Protein AF-A0A9P8N1C0-F1 (afdb_monomer_lite)

Structure (mmCIF, N/CA/C/O backbone):
data_AF-A0A9P8N1C0-F1
#
_entry.id   AF-A0A9P8N1C0-F1
#
loop_
_atom_site.group_PDB
_atom_site.id
_atom_site.type_symbol
_atom_site.label_atom_id
_atom_site.label_alt_id
_atom_site.label_comp_id
_atom_site.label_asym_id
_atom_site.label_entity_id
_atom_site.label_seq_id
_atom_site.pdbx_PDB_ins_code
_atom_site.Cartn_x
_atom_site.Cartn_y
_atom_site.Cartn_z
_atom_site.occupancy
_atom_site.B_iso_or_equiv
_atom_site.auth_seq_id
_atom_site.auth_comp_id
_atom_site.auth_asym_id
_atom_site.auth_atom_id
_atom_site.pdbx_PDB_model_num
ATOM 1 N N . MET A 1 1 ? -13.510 20.049 25.379 1.00 53.81 1 MET A N 1
ATOM 2 C CA . MET A 1 1 ? -13.545 18.908 24.440 1.00 53.81 1 MET A CA 1
ATOM 3 C C . MET A 1 1 ? -12.943 17.726 25.174 1.00 53.81 1 MET A C 1
ATOM 5 O O . MET A 1 1 ? -11.885 17.911 25.754 1.00 53.81 1 MET A O 1
ATOM 9 N N . SER A 1 2 ? -13.632 16.588 25.262 1.00 62.06 2 SER A N 1
ATOM 10 C CA . SER A 1 2 ? -13.065 15.374 25.871 1.00 62.06 2 SER A CA 1
ATOM 11 C C . SER A 1 2 ? -11.957 14.809 24.976 1.00 62.06 2 SER A C 1
ATOM 13 O O . SER A 1 2 ? -12.118 14.855 23.756 1.00 62.06 2 SER A O 1
ATOM 15 N N . ASP A 1 3 ? -10.890 14.243 25.548 1.00 68.69 3 ASP A N 1
ATOM 16 C CA . ASP A 1 3 ? -9.732 13.688 24.812 1.00 68.69 3 ASP A CA 1
ATOM 17 C C . ASP A 1 3 ? -10.141 12.745 23.666 1.00 68.69 3 ASP A C 1
ATOM 19 O O . ASP A 1 3 ? -9.639 12.831 22.548 1.00 68.69 3 ASP A O 1
ATOM 23 N N . ASN A 1 4 ? -11.198 11.968 23.881 1.00 74.62 4 ASN A N 1
ATOM 24 C CA . ASN A 1 4 ? -11.782 11.065 22.894 1.00 74.62 4 ASN A CA 1
ATOM 25 C C . ASN A 1 4 ? -12.293 11.751 21.605 1.00 74.62 4 ASN A C 1
ATOM 27 O O . ASN A 1 4 ? -12.172 11.223 20.501 1.00 74.62 4 ASN A O 1
ATOM 31 N N . SER A 1 5 ? -12.818 12.977 21.719 1.00 82.56 5 SER A N 1
ATOM 32 C CA . SER A 1 5 ? -13.264 13.755 20.554 1.00 82.56 5 SER A CA 1
ATOM 33 C C . SER A 1 5 ? -12.086 14.165 19.669 1.00 82.56 5 SER A C 1
ATOM 35 O O . SER A 1 5 ? -12.252 14.273 18.456 1.00 82.56 5 SER A O 1
ATOM 37 N N . MET A 1 6 ? -10.911 14.390 20.263 1.00 89.19 6 MET A N 1
ATOM 38 C CA . MET A 1 6 ? -9.689 14.704 19.524 1.00 89.19 6 MET A CA 1
ATOM 39 C C . MET A 1 6 ? -9.106 13.450 18.877 1.00 89.19 6 MET A C 1
ATOM 41 O O . MET A 1 6 ? -8.743 13.491 17.704 1.00 89.19 6 MET A O 1
ATOM 45 N N . THR A 1 7 ? -9.071 12.323 19.595 1.00 91.38 7 THR A N 1
ATOM 46 C CA . THR A 1 7 ? -8.598 11.037 19.056 1.00 91.38 7 THR A CA 1
ATOM 47 C C . THR A 1 7 ? -9.398 10.619 17.823 1.00 91.38 7 THR A C 1
ATOM 49 O O . THR A 1 7 ? -8.815 10.260 16.796 1.00 91.38 7 THR A O 1
ATOM 52 N N . LYS A 1 8 ? -10.731 10.733 17.878 1.00 92.00 8 LYS A N 1
ATOM 53 C CA . LYS A 1 8 ? -11.609 10.463 16.734 1.00 92.00 8 LYS A CA 1
ATOM 54 C C . LYS A 1 8 ? -11.298 11.367 15.538 1.00 92.00 8 LYS A C 1
ATOM 56 O O . LYS A 1 8 ? -11.032 10.853 14.455 1.00 92.00 8 LYS A O 1
ATOM 61 N N . LEU A 1 9 ? -11.216 12.682 15.757 1.00 92.44 9 LEU A N 1
ATOM 62 C CA . LEU A 1 9 ? -10.878 13.652 14.710 1.00 92.44 9 LEU A CA 1
ATOM 63 C C . LEU A 1 9 ? -9.524 13.341 14.049 1.00 92.44 9 LEU A C 1
ATOM 65 O O . LEU A 1 9 ? -9.413 13.323 12.824 1.00 92.44 9 LEU A O 1
ATOM 69 N N . TYR A 1 10 ? -8.486 13.054 14.839 1.00 94.25 10 TYR A N 1
ATOM 70 C CA . TYR A 1 10 ? -7.174 12.701 14.295 1.00 94.25 10 TYR A CA 1
ATOM 71 C C . TYR A 1 10 ? -7.189 11.380 13.523 1.00 94.25 10 TYR A C 1
ATOM 73 O O . TYR A 1 10 ? -6.472 11.244 12.530 1.00 94.25 10 TYR A O 1
ATOM 81 N N . THR A 1 11 ? -8.005 10.420 13.954 1.00 95.38 11 THR A N 1
ATOM 82 C CA . THR A 1 11 ? -8.185 9.145 13.252 1.00 95.38 11 THR A CA 1
ATOM 83 C C . THR A 1 11 ? -8.834 9.368 11.888 1.00 95.38 11 THR A C 1
ATOM 85 O O . THR A 1 11 ? -8.296 8.907 10.882 1.00 95.38 11 THR A O 1
ATOM 88 N N . GLU A 1 12 ? -9.920 10.143 11.826 1.00 95.06 12 GLU A N 1
ATOM 89 C CA . GLU A 1 12 ? -10.599 10.517 10.575 1.00 95.06 12 GLU A CA 1
ATOM 90 C C . GLU A 1 12 ? -9.658 11.270 9.622 1.00 95.06 12 GLU A C 1
ATOM 92 O O . GLU A 1 12 ? -9.570 10.943 8.437 1.00 95.06 12 GLU A O 1
ATOM 97 N N . MET A 1 13 ? -8.879 12.230 10.135 1.00 95.88 13 MET A N 1
ATOM 98 C CA . MET A 1 13 ? -7.864 12.933 9.342 1.00 95.88 13 MET A CA 1
ATOM 99 C C . MET A 1 13 ? -6.812 11.972 8.771 1.00 95.88 13 MET A C 1
ATOM 101 O O . MET A 1 13 ? -6.474 12.054 7.587 1.00 95.88 13 MET A O 1
ATOM 105 N N . SER A 1 14 ? -6.290 11.049 9.585 1.00 97.62 14 SER A N 1
ATOM 106 C CA . SER A 1 14 ? -5.319 10.046 9.138 1.00 97.62 14 SER A CA 1
ATOM 107 C C . SER A 1 14 ? -5.902 9.114 8.071 1.00 97.62 14 SER A C 1
ATOM 109 O O . SER A 1 14 ? -5.224 8.843 7.076 1.00 97.62 14 SER A O 1
ATOM 111 N N . LEU A 1 15 ? -7.149 8.662 8.226 1.00 97.31 15 LEU A N 1
ATOM 112 C CA . LEU A 1 15 ? -7.847 7.831 7.240 1.00 97.31 15 LEU A CA 1
ATOM 113 C C . LEU A 1 15 ? -8.042 8.573 5.913 1.00 97.31 15 LEU A C 1
ATOM 115 O O . LEU A 1 15 ? -7.646 8.059 4.867 1.00 97.31 15 LEU A O 1
ATOM 119 N N . ASN A 1 16 ? -8.544 9.809 5.955 1.00 96.62 16 ASN A N 1
ATOM 120 C CA . ASN A 1 16 ? -8.764 10.631 4.763 1.00 96.62 16 ASN A CA 1
ATOM 121 C C . ASN A 1 16 ? -7.463 10.929 4.007 1.00 96.62 16 ASN A C 1
ATOM 123 O O . ASN A 1 16 ? -7.403 10.774 2.786 1.00 96.62 16 ASN A O 1
ATOM 127 N N . ASN A 1 17 ? -6.392 11.286 4.719 1.00 97.00 17 ASN A N 1
ATOM 128 C CA . ASN A 1 17 ? -5.081 11.506 4.104 1.00 97.00 17 ASN A CA 1
ATOM 129 C C . ASN A 1 17 ? -4.547 10.235 3.430 1.00 97.00 17 ASN A C 1
ATOM 131 O O . ASN A 1 17 ? -4.005 10.291 2.327 1.00 97.00 17 ASN A O 1
ATOM 135 N N . THR A 1 18 ? -4.725 9.083 4.077 1.00 97.69 18 THR A N 1
ATOM 136 C CA . THR A 1 18 ? -4.291 7.787 3.539 1.00 97.69 18 THR A CA 1
ATOM 137 C C . THR A 1 18 ? -5.089 7.405 2.298 1.00 97.69 18 THR A C 1
ATOM 139 O O . THR A 1 18 ? -4.508 7.046 1.274 1.00 97.69 18 THR A O 1
ATOM 142 N N . ARG A 1 19 ? -6.416 7.547 2.351 1.00 97.19 19 ARG A N 1
ATOM 143 C CA . ARG A 1 19 ? -7.315 7.327 1.215 1.00 97.19 19 ARG A CA 1
ATOM 144 C C . ARG A 1 19 ? -6.924 8.193 0.019 1.00 97.19 19 ARG A C 1
ATOM 146 O O . ARG A 1 19 ? -6.798 7.683 -1.091 1.00 97.19 19 ARG A O 1
ATOM 153 N N . ASN A 1 20 ? -6.677 9.483 0.242 1.00 97.00 20 ASN A N 1
ATOM 154 C CA . ASN A 1 20 ? -6.261 10.401 -0.817 1.00 97.00 20 ASN A CA 1
ATOM 155 C C . ASN A 1 20 ? -4.945 9.961 -1.472 1.00 97.00 20 ASN A C 1
ATOM 157 O O . ASN A 1 20 ? -4.857 9.962 -2.698 1.00 97.00 20 ASN A O 1
ATOM 161 N N . ALA A 1 21 ? -3.965 9.498 -0.689 1.00 97.56 21 ALA A N 1
ATOM 162 C CA . ALA A 1 21 ? -2.720 8.952 -1.231 1.00 97.56 21 ALA A CA 1
ATOM 163 C C . ALA A 1 21 ? -2.961 7.701 -2.103 1.00 97.56 21 ALA A C 1
ATOM 165 O O . ALA A 1 21 ? -2.383 7.563 -3.182 1.00 97.56 21 ALA A O 1
ATOM 166 N N . PHE A 1 22 ? -3.867 6.800 -1.707 1.00 97.75 22 PHE A N 1
ATOM 167 C CA . PHE A 1 22 ? -4.247 5.667 -2.562 1.00 97.75 22 PHE A CA 1
ATOM 168 C C . PHE A 1 22 ? -5.049 6.084 -3.801 1.00 97.75 22 PHE A C 1
ATOM 170 O O . PHE A 1 22 ? -4.902 5.452 -4.844 1.00 97.75 22 PHE A O 1
ATOM 177 N N . ASN A 1 23 ? -5.835 7.159 -3.743 1.00 97.19 23 ASN A N 1
ATOM 178 C CA . ASN A 1 23 ? -6.524 7.700 -4.919 1.00 97.19 23 ASN A CA 1
ATOM 179 C C . ASN A 1 23 ? -5.542 8.294 -5.941 1.00 97.19 23 ASN A C 1
ATOM 181 O O . ASN A 1 23 ? -5.714 8.080 -7.141 1.00 97.19 23 ASN A O 1
ATOM 185 N N . VAL A 1 24 ? -4.480 8.969 -5.485 1.00 97.00 24 VAL A N 1
ATOM 186 C CA . VAL A 1 24 ? -3.373 9.402 -6.361 1.00 97.00 24 VAL A CA 1
ATOM 187 C C . VAL A 1 24 ? -2.739 8.188 -7.040 1.00 97.00 24 VAL A C 1
ATOM 189 O O . VAL A 1 24 ? -2.637 8.145 -8.268 1.00 97.00 24 VAL A O 1
ATOM 192 N N . ASN A 1 25 ? -2.408 7.156 -6.261 1.00 97.06 25 ASN A N 1
ATOM 193 C CA . ASN A 1 25 ? -1.873 5.907 -6.797 1.00 97.06 25 ASN A CA 1
ATOM 194 C C . ASN A 1 25 ? -2.828 5.223 -7.781 1.00 97.06 25 ASN A C 1
ATOM 196 O O . ASN A 1 25 ? -2.362 4.684 -8.777 1.00 97.06 25 ASN A O 1
ATOM 200 N N . ALA A 1 26 ? -4.145 5.268 -7.560 1.00 96.25 26 ALA A N 1
ATOM 201 C CA . ALA A 1 26 ? -5.130 4.723 -8.495 1.00 96.25 26 ALA A CA 1
ATOM 202 C C . ALA A 1 26 ? -5.077 5.449 -9.849 1.00 96.25 26 ALA A C 1
ATOM 204 O O . ALA A 1 26 ? -5.115 4.808 -10.898 1.00 96.25 26 ALA A O 1
ATOM 205 N N . GLY A 1 27 ? -4.932 6.779 -9.830 1.00 95.38 27 GLY A N 1
ATOM 206 C CA . GLY A 1 27 ? -4.779 7.594 -11.037 1.00 95.38 27 GLY A CA 1
ATOM 207 C C . GLY A 1 27 ? -3.456 7.372 -11.778 1.00 95.38 27 GLY A C 1
ATOM 208 O O . GLY A 1 27 ? -3.392 7.562 -12.991 1.00 95.38 27 GLY A O 1
ATOM 209 N N . LEU A 1 28 ? -2.393 6.964 -11.081 1.00 94.44 28 LEU A N 1
ATOM 210 C CA . LEU A 1 28 ? -1.147 6.525 -11.716 1.00 94.44 28 LEU A CA 1
ATOM 211 C C . LEU A 1 28 ? -1.268 5.094 -12.248 1.00 94.44 28 LEU A C 1
ATOM 213 O O . LEU A 1 28 ? -0.860 4.815 -13.370 1.00 94.44 28 LEU A O 1
ATOM 217 N N . ALA A 1 29 ? -1.868 4.201 -11.466 1.00 94.31 29 ALA A N 1
ATOM 218 C CA . ALA A 1 29 ? -2.070 2.800 -11.798 1.00 94.31 29 ALA A CA 1
ATOM 219 C C . ALA A 1 29 ? -2.944 2.607 -13.045 1.00 94.31 29 ALA A C 1
ATOM 221 O O . ALA A 1 29 ? -2.659 1.724 -13.848 1.00 94.31 29 ALA A O 1
ATOM 222 N N . SER A 1 30 ? -3.956 3.452 -13.261 1.00 93.50 30 SER A N 1
ATOM 223 C CA . SER A 1 30 ? -4.786 3.399 -14.474 1.00 93.50 30 SER A CA 1
ATOM 224 C C . SER A 1 30 ? -3.993 3.686 -15.752 1.00 93.50 30 SER A C 1
ATOM 226 O O . SER A 1 30 ? -4.300 3.143 -16.807 1.00 93.50 30 SER A O 1
ATOM 228 N N . LYS A 1 31 ? -2.904 4.461 -15.666 1.00 91.94 31 LYS A N 1
ATOM 229 C CA . LYS A 1 31 ? -2.004 4.723 -16.803 1.00 91.94 31 LYS A CA 1
ATOM 230 C C . LYS A 1 31 ? -1.156 3.509 -17.183 1.00 91.94 31 LYS A C 1
ATOM 232 O O . LYS A 1 31 ? -0.449 3.561 -18.186 1.00 91.94 31 LYS A O 1
ATOM 237 N N . LEU A 1 32 ? -1.193 2.436 -16.390 1.00 90.19 32 LEU A N 1
ATOM 238 C CA . LEU A 1 32 ? -0.538 1.176 -16.727 1.00 90.19 32 LEU A CA 1
ATOM 239 C C . LEU A 1 32 ? -1.348 0.360 -17.739 1.00 90.19 32 LEU A C 1
ATOM 241 O O . LEU A 1 32 ? -0.784 -0.540 -18.365 1.00 90.19 32 LEU A O 1
ATOM 245 N N . GLU A 1 33 ? -2.635 0.663 -17.932 1.00 81.56 33 GLU A N 1
ATOM 246 C CA . GLU A 1 33 ? -3.455 0.022 -18.960 1.00 81.56 33 GLU A CA 1
ATOM 247 C C . GLU A 1 33 ? -2.853 0.285 -20.349 1.00 81.56 33 GLU A C 1
ATOM 249 O O . GLU A 1 33 ? -2.655 1.423 -20.765 1.00 81.56 33 GLU A O 1
ATOM 254 N N . GLY A 1 34 ? -2.486 -0.786 -21.058 1.00 74.38 34 GLY A N 1
ATOM 255 C CA . GLY A 1 34 ? -1.813 -0.696 -22.360 1.00 74.38 34 GLY A CA 1
ATOM 256 C C . GLY A 1 34 ? -0.291 -0.521 -22.295 1.00 74.38 34 GLY A C 1
ATOM 257 O O . GLY A 1 34 ? 0.367 -0.545 -23.335 1.00 74.38 34 GLY A O 1
ATOM 258 N N . THR A 1 35 ? 0.304 -0.412 -21.103 1.00 82.56 35 THR A N 1
ATOM 259 C CA . THR A 1 35 ? 1.764 -0.501 -20.965 1.00 82.56 35 THR A CA 1
ATOM 260 C C . THR A 1 35 ? 2.209 -1.959 -21.036 1.00 82.56 35 THR A C 1
ATOM 262 O O . THR A 1 35 ? 1.653 -2.824 -20.361 1.00 82.56 35 THR A O 1
ATOM 265 N N . SER A 1 36 ? 3.221 -2.249 -21.852 1.00 82.81 36 SER A N 1
ATOM 266 C CA . SER A 1 36 ? 3.859 -3.565 -21.954 1.00 82.81 36 SER A CA 1
ATOM 267 C C . SER A 1 36 ? 5.265 -3.549 -21.350 1.00 82.81 36 SER A C 1
ATOM 269 O O . SER A 1 36 ? 5.915 -2.503 -21.286 1.00 82.81 36 SER A O 1
ATOM 271 N N . GLY A 1 37 ? 5.753 -4.727 -20.953 1.00 83.69 37 GLY A N 1
ATOM 272 C CA . GLY A 1 37 ? 7.129 -4.918 -20.477 1.00 83.69 37 GLY A CA 1
ATOM 273 C C . GLY A 1 37 ? 7.355 -4.619 -18.992 1.00 83.69 37 GLY A C 1
ATOM 274 O O . GLY A 1 37 ? 8.504 -4.581 -18.561 1.00 83.69 37 GLY A O 1
ATOM 275 N N . LEU A 1 38 ? 6.292 -4.423 -18.206 1.00 89.75 38 LEU A N 1
ATOM 276 C CA . LEU A 1 38 ? 6.401 -4.275 -16.755 1.00 89.75 38 LEU A CA 1
ATOM 277 C C . LEU A 1 38 ? 6.305 -5.631 -16.040 1.00 89.75 38 LEU A C 1
ATOM 279 O O . LEU A 1 38 ? 5.635 -6.546 -16.530 1.00 89.75 38 LEU A O 1
ATOM 283 N N . PRO A 1 39 ? 6.932 -5.773 -14.858 1.00 92.38 39 PRO A N 1
ATOM 284 C CA . PRO A 1 39 ? 6.742 -6.946 -14.017 1.00 92.38 39 PRO A CA 1
ATOM 285 C C . PRO A 1 39 ? 5.256 -7.189 -13.684 1.00 92.38 39 PRO A C 1
ATOM 287 O O . PRO A 1 39 ? 4.543 -6.226 -13.387 1.00 92.38 39 PRO A O 1
ATOM 290 N N . PRO A 1 40 ? 4.788 -8.455 -13.631 1.00 92.69 40 PRO A N 1
ATOM 291 C CA . PRO A 1 40 ? 3.389 -8.796 -13.339 1.00 92.69 40 PRO A CA 1
ATOM 292 C C . PRO A 1 40 ? 2.824 -8.148 -12.068 1.00 92.69 40 PRO A C 1
ATOM 294 O O . PRO A 1 40 ? 1.634 -7.836 -12.000 1.00 92.69 40 PRO A O 1
ATOM 297 N N . ALA A 1 41 ? 3.686 -7.911 -11.076 1.00 95.19 41 ALA A N 1
ATOM 298 C CA . ALA A 1 41 ? 3.325 -7.267 -9.822 1.00 95.19 41 ALA A CA 1
ATOM 299 C C . ALA A 1 41 ? 2.663 -5.894 -10.015 1.00 95.19 41 ALA A C 1
ATOM 301 O O . ALA A 1 41 ? 1.708 -5.596 -9.305 1.00 95.19 41 ALA A O 1
ATOM 302 N N . PHE A 1 42 ? 3.103 -5.089 -10.990 1.00 95.25 42 PHE A N 1
ATOM 303 C CA . PHE A 1 42 ? 2.519 -3.767 -11.240 1.00 95.25 42 PHE A CA 1
ATOM 304 C C . PHE A 1 42 ? 1.039 -3.855 -11.601 1.00 95.25 42 PHE A C 1
ATOM 306 O O . PHE A 1 42 ? 0.236 -3.118 -11.041 1.00 95.25 42 PHE A O 1
ATOM 313 N N . TYR A 1 43 ? 0.659 -4.786 -12.475 1.00 94.69 43 TYR A N 1
ATOM 314 C CA . TYR A 1 43 ? -0.731 -4.936 -12.913 1.00 94.69 43 TYR A CA 1
ATOM 315 C C . TYR A 1 43 ? -1.636 -5.475 -11.800 1.00 94.69 43 TYR A C 1
ATOM 317 O O . TYR A 1 43 ? -2.772 -5.028 -11.645 1.00 94.69 43 TYR A O 1
ATOM 325 N N . VAL A 1 44 ? -1.134 -6.416 -10.994 1.00 95.50 44 VAL A N 1
ATOM 326 C CA . VAL A 1 44 ? -1.899 -6.947 -9.857 1.00 95.50 44 VAL A CA 1
ATOM 327 C C . VAL A 1 44 ? -2.089 -5.871 -8.793 1.00 95.50 44 VAL A C 1
ATOM 329 O O . VAL A 1 44 ? -3.210 -5.649 -8.341 1.00 95.50 44 VAL A O 1
ATOM 332 N N . VAL A 1 45 ? -1.028 -5.142 -8.446 1.00 95.88 45 VAL A N 1
ATOM 333 C CA . VAL A 1 45 ? -1.100 -4.031 -7.490 1.00 95.88 45 VAL A CA 1
ATOM 334 C C . VAL A 1 45 ? -2.017 -2.923 -8.004 1.00 95.88 45 VAL A C 1
ATOM 336 O O . VAL A 1 45 ? -2.870 -2.460 -7.250 1.00 95.88 45 VAL A O 1
ATOM 339 N N . ALA A 1 46 ? -1.930 -2.566 -9.287 1.00 95.38 46 ALA A N 1
ATOM 340 C CA . ALA A 1 46 ? -2.795 -1.573 -9.921 1.00 95.38 46 ALA A CA 1
ATOM 341 C C . ALA A 1 46 ? -4.285 -1.880 -9.737 1.00 95.38 46 ALA A C 1
ATOM 343 O O . ALA A 1 46 ? -5.056 -0.997 -9.366 1.00 95.38 46 ALA A O 1
ATOM 344 N N . ARG A 1 47 ? -4.682 -3.147 -9.914 1.00 95.31 47 ARG A N 1
ATOM 345 C CA . ARG A 1 47 ? -6.066 -3.594 -9.700 1.00 95.31 47 ARG A CA 1
ATOM 346 C C . ARG A 1 47 ? -6.508 -3.482 -8.239 1.00 95.31 47 ARG A C 1
ATOM 348 O O . ARG A 1 47 ? -7.677 -3.211 -7.983 1.00 95.31 47 ARG A O 1
ATOM 355 N N . ARG A 1 48 ? -5.598 -3.683 -7.280 1.00 96.06 48 ARG A N 1
ATOM 356 C CA . ARG A 1 48 ? -5.925 -3.683 -5.842 1.00 96.06 48 ARG A CA 1
ATOM 357 C C . ARG A 1 48 ? -5.888 -2.306 -5.188 1.00 96.06 48 ARG A C 1
ATOM 359 O O . ARG A 1 48 ? -6.573 -2.111 -4.189 1.00 96.06 48 ARG A O 1
ATOM 366 N N . VAL A 1 49 ? -5.164 -1.336 -5.743 1.00 96.50 49 VAL A N 1
ATOM 367 C CA . VAL A 1 49 ? -5.091 0.031 -5.192 1.00 96.50 49 VAL A CA 1
ATOM 368 C C . VAL A 1 49 ? -6.479 0.672 -4.982 1.00 96.50 49 VAL A C 1
ATOM 370 O O . VAL A 1 49 ? -6.742 1.138 -3.870 1.00 96.50 49 VAL A O 1
ATOM 373 N N . PRO A 1 50 ? -7.411 0.650 -5.959 1.00 95.88 50 PRO A N 1
ATOM 374 C CA . PRO A 1 50 ? -8.762 1.171 -5.744 1.00 95.88 50 PRO A CA 1
ATOM 375 C C . PRO A 1 50 ? -9.535 0.416 -4.658 1.00 95.88 50 PRO A C 1
ATOM 377 O O . PRO A 1 50 ? -10.331 1.009 -3.934 1.00 95.88 50 PRO A O 1
ATOM 380 N N . GLU A 1 51 ? -9.314 -0.893 -4.525 1.00 95.62 51 GLU A N 1
ATOM 381 C CA . GLU A 1 51 ? -9.973 -1.705 -3.500 1.00 95.62 51 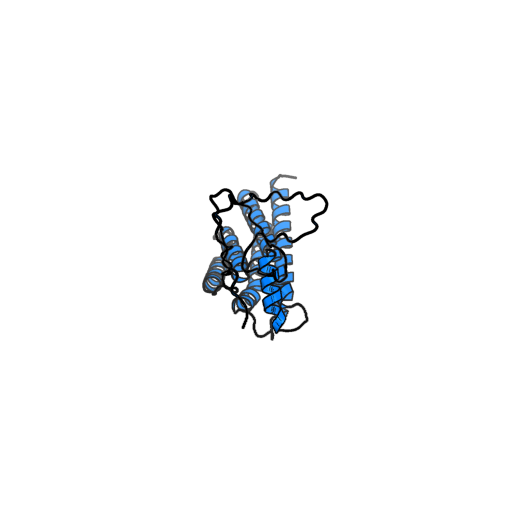GLU A CA 1
ATOM 382 C C . GLU A 1 51 ? -9.478 -1.360 -2.096 1.00 95.62 51 GLU A C 1
ATOM 384 O O . GLU A 1 51 ? -10.292 -1.246 -1.184 1.00 95.62 51 GLU A O 1
ATOM 389 N N . VAL A 1 52 ? -8.175 -1.123 -1.935 1.00 96.56 52 VAL A N 1
ATOM 390 C CA . VAL A 1 52 ? -7.587 -0.640 -0.680 1.00 96.56 52 VAL A CA 1
ATOM 391 C C . VAL A 1 52 ? -8.152 0.728 -0.300 1.00 96.56 52 VAL A C 1
ATOM 393 O O . VAL A 1 52 ? -8.520 0.923 0.855 1.00 96.56 52 VAL A O 1
ATOM 396 N N . SER A 1 53 ? -8.301 1.651 -1.257 1.00 95.25 53 SER A N 1
ATOM 397 C CA . SER A 1 53 ? -8.935 2.956 -1.001 1.00 95.25 53 SER A CA 1
ATOM 398 C C . SER A 1 53 ? -10.354 2.803 -0.430 1.00 95.25 53 SER A C 1
ATOM 400 O O . SER A 1 53 ? -10.692 3.429 0.574 1.00 95.25 53 SER A O 1
ATOM 402 N N . ARG A 1 54 ? -11.154 1.873 -0.974 1.00 94.19 54 ARG A N 1
ATOM 403 C CA . ARG A 1 54 ? -12.503 1.565 -0.457 1.00 94.19 54 ARG A CA 1
ATOM 404 C C . ARG A 1 54 ? -12.499 0.948 0.945 1.00 94.19 54 ARG A C 1
ATOM 406 O O . ARG A 1 54 ? -13.457 1.123 1.688 1.00 94.19 54 ARG A O 1
ATOM 413 N N . LEU A 1 55 ? -11.448 0.223 1.330 1.00 95.00 55 LEU A N 1
ATOM 414 C CA . LEU A 1 55 ? -11.328 -0.279 2.703 1.00 95.00 55 LEU A CA 1
ATOM 415 C C . LEU A 1 55 ? -11.125 0.860 3.708 1.00 95.00 55 LEU A C 1
ATOM 417 O O . LEU A 1 55 ? -11.645 0.784 4.819 1.00 95.00 55 LEU A O 1
ATOM 421 N N . PHE A 1 56 ? -10.415 1.922 3.317 1.00 95.44 56 PHE A N 1
ATOM 422 C CA . PHE A 1 56 ? -10.303 3.124 4.141 1.00 95.44 56 PHE A CA 1
ATOM 423 C C . PHE A 1 56 ? -11.635 3.872 4.253 1.00 95.44 56 PHE A C 1
ATOM 425 O O . PHE A 1 56 ? -11.932 4.354 5.339 1.00 95.44 56 PHE A O 1
ATOM 432 N N . ASP A 1 57 ? -12.466 3.884 3.204 1.00 93.12 57 ASP A N 1
ATOM 433 C CA . ASP A 1 57 ? -13.843 4.403 3.292 1.00 93.12 57 ASP A CA 1
ATOM 434 C C . ASP A 1 57 ? -14.664 3.648 4.338 1.00 93.12 57 ASP A C 1
ATOM 436 O O . ASP A 1 57 ? -15.264 4.257 5.222 1.00 93.12 57 ASP A O 1
ATOM 440 N N . CYS A 1 58 ? -14.596 2.315 4.314 1.00 92.00 58 CYS A N 1
ATOM 441 C CA . CYS A 1 58 ? -15.268 1.491 5.314 1.00 92.00 58 CYS A CA 1
ATOM 442 C C . CYS A 1 58 ? -14.775 1.795 6.740 1.00 92.00 58 CYS A C 1
ATOM 444 O O . CYS A 1 58 ? -15.575 1.876 7.669 1.00 92.00 58 CYS A O 1
ATOM 446 N N . LEU A 1 59 ? -13.466 1.987 6.936 1.00 93.75 59 LEU A N 1
ATOM 447 C CA . LEU A 1 59 ? -12.924 2.358 8.246 1.00 93.75 59 LEU A CA 1
ATOM 448 C C . LEU A 1 59 ? -13.395 3.747 8.694 1.00 93.75 59 LEU A C 1
ATOM 450 O O . LEU A 1 59 ? -13.704 3.906 9.872 1.00 93.75 59 LEU A O 1
ATOM 454 N N . THR A 1 60 ? -13.494 4.720 7.785 1.00 93.50 60 THR A N 1
ATOM 455 C CA . THR A 1 60 ? -14.009 6.063 8.095 1.00 93.50 60 THR A CA 1
ATOM 456 C C . THR A 1 60 ? -15.450 5.994 8.592 1.00 93.50 60 THR A C 1
ATOM 458 O O . THR A 1 60 ? -15.725 6.468 9.690 1.00 93.50 60 THR A O 1
ATOM 461 N N . GLU A 1 61 ? -16.338 5.295 7.879 1.00 91.56 61 GLU A N 1
ATOM 462 C CA . GLU A 1 61 ? -17.741 5.110 8.291 1.00 91.56 61 GLU A CA 1
ATOM 463 C C . GLU A 1 61 ? -17.858 4.452 9.681 1.00 91.56 61 GLU A C 1
ATOM 465 O O . GLU A 1 61 ? -18.730 4.784 10.494 1.00 91.56 61 GLU A O 1
ATOM 470 N N . ARG A 1 62 ? -16.952 3.511 9.984 1.00 90.69 62 ARG A N 1
ATOM 471 C CA . ARG A 1 62 ? -16.911 2.830 11.285 1.00 90.69 62 ARG A CA 1
ATOM 472 C C . ARG A 1 62 ? -16.3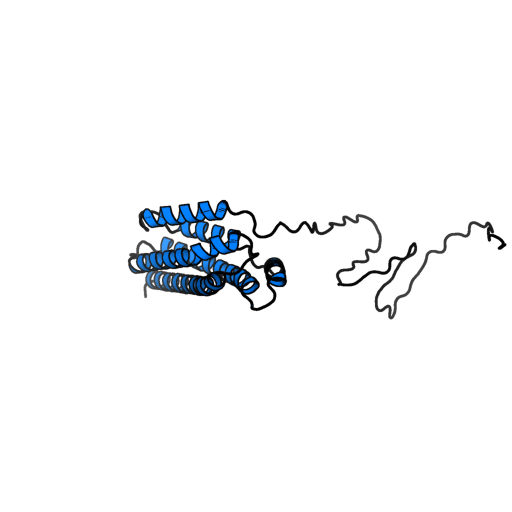93 3.719 12.402 1.00 90.69 62 ARG A C 1
ATOM 474 O O . ARG A 1 62 ? -16.921 3.634 13.505 1.00 90.69 62 ARG A O 1
ATOM 481 N N . VAL A 1 63 ? -15.404 4.566 12.132 1.00 91.12 63 VAL A N 1
ATOM 482 C CA . VAL A 1 63 ? -14.908 5.557 13.096 1.00 91.12 63 VAL A CA 1
ATOM 483 C C . VAL A 1 63 ? -15.974 6.617 13.374 1.00 91.12 63 VAL A C 1
ATOM 485 O O . VAL A 1 63 ? -16.226 6.931 14.538 1.00 91.12 63 VAL A O 1
ATOM 488 N N . GLU A 1 64 ? -16.673 7.100 12.347 1.00 88.69 64 GLU A N 1
ATOM 489 C CA . GLU A 1 64 ? -17.789 8.044 12.489 1.00 88.69 64 GLU A CA 1
ATOM 490 C C . GLU A 1 64 ? -18.911 7.474 13.370 1.00 88.69 64 GLU A C 1
ATOM 492 O O . GLU A 1 64 ? -19.468 8.186 14.208 1.00 88.69 64 GLU A O 1
ATOM 497 N N . SER A 1 65 ? -19.172 6.171 13.257 1.00 85.44 65 SER A N 1
ATOM 498 C CA . SER A 1 65 ? -20.173 5.454 14.057 1.00 85.44 65 SER A CA 1
ATOM 499 C C . SER A 1 65 ? -19.658 4.960 15.420 1.00 85.44 65 SER A C 1
ATOM 501 O O . SER A 1 65 ? -20.448 4.444 16.212 1.00 85.44 65 SER A O 1
ATOM 503 N N . ALA A 1 66 ? -18.354 5.076 15.702 1.00 83.62 66 ALA A N 1
ATOM 504 C CA . ALA A 1 66 ? -17.743 4.549 16.922 1.00 83.62 66 ALA A CA 1
ATOM 505 C C . ALA A 1 66 ? -18.147 5.356 18.165 1.00 83.62 66 ALA A C 1
ATOM 507 O O . ALA A 1 66 ? -18.235 6.592 18.130 1.00 83.62 66 ALA A O 1
ATOM 508 N N . GLY A 1 67 ? -18.373 4.631 19.265 1.00 77.38 67 GLY A N 1
ATOM 509 C CA . GLY A 1 67 ? -18.707 5.190 20.571 1.00 77.38 67 GLY A CA 1
ATOM 510 C C . GLY A 1 67 ? -17.466 5.604 21.363 1.00 77.38 67 GLY A C 1
ATOM 511 O O . GLY A 1 67 ? -16.331 5.444 20.921 1.00 77.38 67 GLY A O 1
ATOM 512 N N . GLN A 1 68 ? -17.674 6.125 22.575 1.00 69.81 68 GLN A N 1
ATOM 513 C CA . GLN A 1 68 ? -16.563 6.601 23.402 1.00 69.81 68 GLN A CA 1
ATOM 514 C C . GLN A 1 68 ? -15.668 5.474 23.962 1.00 69.81 68 GLN A C 1
ATOM 516 O O . GLN A 1 68 ? -14.513 5.713 24.301 1.00 69.81 68 GLN A O 1
ATOM 521 N N . GLU A 1 69 ? -16.148 4.237 24.025 1.00 69.00 69 GLU A N 1
ATOM 522 C CA . GLU A 1 69 ? -15.392 3.105 24.584 1.00 69.00 69 GLU A CA 1
ATOM 523 C C . GLU A 1 69 ? -14.299 2.569 23.632 1.00 69.00 69 GLU A C 1
ATOM 525 O O . GLU A 1 69 ? -13.464 1.758 24.029 1.00 69.00 69 GLU A O 1
ATOM 530 N N . ASP A 1 70 ? -14.251 3.060 22.388 1.00 82.00 70 ASP A N 1
ATOM 531 C CA . ASP A 1 70 ? -13.371 2.563 21.323 1.00 82.00 70 ASP A CA 1
ATOM 532 C C . ASP A 1 70 ? -12.005 3.277 21.231 1.00 82.00 70 ASP A C 1
ATOM 534 O O . ASP A 1 70 ? -11.255 3.050 20.282 1.00 82.00 70 ASP A O 1
ATOM 538 N N . GLU A 1 71 ? -11.623 4.125 22.191 1.00 86.06 71 GLU A N 1
ATOM 539 C CA . GLU A 1 71 ? -10.450 5.011 22.056 1.00 86.06 71 GLU A CA 1
ATOM 540 C C . GLU A 1 71 ? -9.147 4.277 21.681 1.00 86.06 71 GLU A C 1
ATOM 542 O O . GLU A 1 71 ? -8.453 4.668 20.741 1.00 86.06 71 GLU A O 1
ATOM 547 N N . LYS A 1 72 ? -8.835 3.157 22.346 1.00 89.25 72 LYS A N 1
ATOM 548 C CA . LYS A 1 72 ? -7.636 2.352 22.039 1.00 89.25 72 LYS A CA 1
ATOM 549 C C . LYS A 1 72 ? -7.617 1.871 20.585 1.00 89.25 72 LYS A C 1
ATOM 551 O O . LYS A 1 72 ? -6.563 1.802 19.957 1.00 89.25 72 LYS A O 1
ATOM 556 N N . LYS A 1 73 ? -8.787 1.533 20.058 1.00 90.00 73 LYS A N 1
ATOM 557 C CA . LYS A 1 73 ? -8.966 1.040 18.697 1.00 90.00 73 LYS A CA 1
ATOM 558 C C . LYS A 1 73 ? -8.881 2.166 17.678 1.00 90.00 73 LYS A C 1
ATOM 560 O O . LYS A 1 73 ? -8.296 1.967 16.621 1.00 90.00 73 LYS A O 1
ATOM 565 N N . LEU A 1 74 ? -9.392 3.352 18.011 1.00 92.50 74 LEU A N 1
ATOM 566 C CA . LEU A 1 74 ? -9.195 4.558 17.205 1.00 92.50 74 LEU A CA 1
ATOM 567 C C . LEU A 1 74 ? -7.701 4.870 17.053 1.00 92.50 74 LEU A C 1
ATOM 569 O O . LEU A 1 74 ? -7.230 5.068 15.936 1.00 92.50 74 LEU A O 1
ATOM 573 N N . VAL A 1 75 ? -6.932 4.791 18.144 1.00 93.62 75 VAL A N 1
ATOM 574 C CA . VAL A 1 75 ? -5.467 4.950 18.105 1.00 93.62 75 VAL A CA 1
ATOM 575 C C . VAL A 1 75 ? -4.803 3.892 17.215 1.00 93.62 75 VAL A C 1
ATOM 577 O O . VAL A 1 75 ? -3.921 4.223 16.423 1.00 93.62 75 VAL A O 1
ATOM 580 N N . GLU A 1 76 ? -5.222 2.628 17.296 1.00 94.62 76 GLU A N 1
ATOM 581 C CA . GLU A 1 76 ? -4.693 1.556 16.439 1.00 94.62 76 GLU A CA 1
ATOM 582 C C . GLU A 1 76 ? -4.994 1.808 14.950 1.00 94.62 76 GLU A C 1
ATOM 584 O O . GLU A 1 76 ? -4.093 1.741 14.110 1.00 94.62 76 GLU A O 1
ATOM 589 N N . ILE A 1 77 ? -6.233 2.189 14.623 1.00 95.50 77 ILE A N 1
ATOM 590 C CA . ILE A 1 77 ? -6.651 2.567 13.264 1.00 95.50 77 ILE A CA 1
ATOM 591 C C . ILE A 1 77 ? -5.828 3.752 12.760 1.00 95.50 77 ILE A C 1
ATOM 593 O O . ILE A 1 77 ? -5.330 3.722 11.635 1.00 95.50 77 ILE A O 1
ATOM 597 N N . GLN A 1 78 ? -5.629 4.774 13.593 1.00 95.94 78 GLN A N 1
ATOM 598 C CA . GLN A 1 78 ? -4.823 5.941 13.256 1.00 95.94 78 GLN A CA 1
ATOM 599 C C . GLN A 1 78 ? -3.372 5.550 12.934 1.00 95.94 78 GLN A C 1
ATOM 601 O O . GLN A 1 78 ? -2.799 6.021 11.945 1.00 95.94 78 GLN A O 1
ATOM 606 N N . GLN A 1 79 ? -2.763 4.681 13.745 1.00 97.06 79 GLN A N 1
ATOM 607 C CA . GLN A 1 79 ? -1.401 4.191 13.524 1.00 97.06 79 GLN A CA 1
ATOM 608 C C . GLN A 1 79 ? -1.291 3.398 12.218 1.00 97.06 79 GLN A C 1
ATOM 610 O O . GLN A 1 79 ? -0.373 3.644 11.429 1.00 97.06 79 GLN A O 1
ATOM 615 N N . VAL A 1 80 ? -2.245 2.499 11.956 1.00 97.62 80 VAL A N 1
ATOM 616 C CA . VAL A 1 80 ? -2.306 1.727 10.708 1.00 97.62 80 VAL A CA 1
ATOM 617 C C . VAL A 1 80 ? -2.498 2.638 9.499 1.00 97.62 80 VAL A C 1
ATOM 619 O O . VAL A 1 80 ? -1.782 2.480 8.510 1.00 97.62 80 VAL A O 1
ATOM 622 N N . ALA A 1 81 ? -3.390 3.626 9.575 1.00 97.75 81 ALA A N 1
ATOM 623 C CA . ALA A 1 81 ? -3.606 4.595 8.505 1.00 97.75 81 ALA A CA 1
ATOM 624 C C . ALA A 1 81 ? -2.314 5.369 8.197 1.00 97.75 81 ALA A C 1
ATOM 626 O O . ALA A 1 81 ? -1.829 5.357 7.069 1.00 97.75 81 ALA A O 1
ATOM 627 N N . ASN A 1 82 ? -1.667 5.938 9.218 1.00 97.56 82 ASN A N 1
ATOM 628 C CA . ASN A 1 82 ? -0.408 6.667 9.045 1.00 97.56 82 ASN A CA 1
ATOM 629 C C . ASN A 1 82 ? 0.713 5.803 8.451 1.00 97.56 82 ASN A C 1
ATOM 631 O O . ASN A 1 82 ? 1.495 6.294 7.633 1.00 97.56 82 ASN A O 1
ATOM 635 N N . TYR A 1 83 ? 0.794 4.530 8.842 1.00 97.56 83 TYR A N 1
ATOM 636 C CA . TYR A 1 83 ? 1.719 3.579 8.231 1.00 97.56 83 TYR A CA 1
ATOM 637 C C . TYR A 1 83 ? 1.398 3.367 6.747 1.00 97.56 83 TYR A C 1
ATOM 639 O O . TYR A 1 83 ? 2.274 3.509 5.894 1.00 97.56 83 TYR A O 1
ATOM 647 N N . CYS A 1 84 ? 0.134 3.084 6.430 1.00 97.94 84 CYS A N 1
ATOM 648 C CA . CYS A 1 84 ? -0.309 2.831 5.065 1.00 97.94 84 CYS A CA 1
ATOM 649 C C . CYS A 1 84 ? -0.159 4.061 4.161 1.00 97.94 84 CYS A C 1
ATOM 651 O O . CYS A 1 84 ? 0.115 3.900 2.977 1.00 97.94 84 CYS A O 1
ATOM 653 N N . ARG A 1 85 ? -0.257 5.282 4.701 1.00 97.88 85 ARG A N 1
ATOM 654 C CA . ARG A 1 85 ? 0.031 6.516 3.957 1.00 97.88 85 ARG A CA 1
ATOM 655 C C . ARG A 1 85 ? 1.479 6.569 3.477 1.00 97.88 85 ARG A C 1
ATOM 657 O O . ARG A 1 85 ? 1.714 6.823 2.305 1.00 97.88 85 ARG A O 1
ATOM 664 N N . ARG A 1 86 ? 2.445 6.283 4.355 1.00 96.62 86 ARG A N 1
ATOM 665 C CA . ARG A 1 86 ? 3.873 6.250 3.975 1.00 96.62 86 ARG A CA 1
ATOM 666 C C . ARG A 1 86 ? 4.138 5.184 2.915 1.00 96.62 86 ARG A C 1
ATOM 668 O O . ARG A 1 86 ? 4.878 5.401 1.969 1.00 96.62 86 ARG A O 1
ATOM 675 N N . GLN A 1 87 ? 3.482 4.037 3.054 1.00 97.25 87 GLN A N 1
ATOM 676 C CA . GLN A 1 87 ? 3.533 2.973 2.057 1.00 97.25 87 GLN A CA 1
ATOM 677 C C . GLN A 1 87 ? 2.928 3.414 0.714 1.00 97.25 87 GLN A C 1
ATOM 679 O O . GLN A 1 87 ? 3.493 3.125 -0.335 1.00 97.25 87 GLN A O 1
ATOM 684 N N . ALA A 1 88 ? 1.827 4.168 0.725 1.00 97.31 88 ALA A N 1
ATOM 685 C CA . ALA A 1 88 ? 1.255 4.755 -0.483 1.00 97.31 88 ALA A CA 1
ATOM 686 C C . ALA A 1 88 ? 2.224 5.741 -1.163 1.00 97.31 88 ALA A C 1
ATOM 688 O O . ALA A 1 88 ? 2.323 5.725 -2.385 1.00 97.31 88 ALA A O 1
ATOM 689 N N . GLU A 1 89 ? 2.975 6.537 -0.400 1.00 95.81 89 GLU A N 1
ATOM 690 C CA . GLU A 1 89 ? 4.023 7.426 -0.934 1.00 95.81 89 GLU A CA 1
ATOM 691 C C . GLU A 1 89 ? 5.169 6.626 -1.592 1.00 95.81 89 GLU A C 1
ATOM 693 O O . GLU A 1 89 ? 5.696 7.022 -2.631 1.00 95.81 89 GLU A O 1
ATOM 698 N N . ASP A 1 90 ? 5.548 5.471 -1.036 1.00 93.50 90 ASP A N 1
ATOM 699 C CA . ASP A 1 90 ? 6.559 4.597 -1.650 1.00 93.50 90 ASP A CA 1
ATOM 700 C C . ASP A 1 90 ? 6.050 3.909 -2.923 1.00 93.50 90 ASP A C 1
ATOM 702 O O . ASP A 1 90 ? 6.792 3.799 -3.904 1.00 93.50 90 ASP A O 1
ATOM 706 N N . LEU A 1 91 ? 4.778 3.493 -2.943 1.00 96.62 91 LEU A N 1
ATOM 707 C CA . LEU A 1 91 ? 4.135 2.985 -4.156 1.00 96.62 91 LEU A CA 1
ATOM 708 C C . LEU A 1 91 ? 4.076 4.056 -5.248 1.00 96.62 91 LEU A C 1
ATOM 710 O O . LEU A 1 91 ? 4.322 3.747 -6.414 1.00 96.62 91 LEU A O 1
ATOM 714 N N . GLU A 1 92 ? 3.797 5.303 -4.872 1.00 96.00 92 GLU A N 1
ATOM 715 C CA . GLU A 1 92 ? 3.725 6.432 -5.797 1.00 96.00 92 GLU A CA 1
ATOM 716 C C . GLU A 1 92 ? 5.048 6.610 -6.540 1.00 96.00 92 GLU A C 1
ATOM 718 O O . GLU A 1 92 ? 5.052 6.672 -7.768 1.00 96.00 92 GLU A O 1
ATOM 723 N N . LYS A 1 93 ? 6.183 6.581 -5.828 1.00 94.56 93 LYS A N 1
ATOM 724 C CA . LYS A 1 93 ? 7.523 6.663 -6.441 1.00 94.56 93 LYS A CA 1
ATOM 725 C C . LYS A 1 93 ? 7.737 5.568 -7.490 1.00 94.56 93 LYS A C 1
ATOM 727 O O . LYS A 1 93 ? 8.201 5.853 -8.595 1.00 94.56 93 LYS A O 1
ATOM 732 N N . ALA A 1 94 ? 7.371 4.324 -7.165 1.00 93.94 94 ALA A N 1
ATOM 733 C CA . ALA A 1 94 ? 7.504 3.197 -8.086 1.00 93.94 94 ALA A CA 1
ATOM 734 C C . ALA A 1 94 ? 6.591 3.346 -9.316 1.00 93.94 94 ALA A C 1
ATOM 736 O O . ALA A 1 94 ? 7.019 3.068 -10.437 1.00 93.94 94 ALA A O 1
ATOM 737 N N . LEU A 1 95 ? 5.352 3.813 -9.127 1.00 94.38 95 LEU A N 1
ATOM 738 C CA . LEU A 1 95 ? 4.407 4.056 -10.217 1.00 94.38 95 LEU A CA 1
ATOM 739 C C . LEU A 1 95 ? 4.859 5.213 -11.113 1.00 94.38 95 LEU A C 1
ATOM 741 O O . LEU A 1 95 ? 4.876 5.059 -12.332 1.00 94.38 95 LEU A O 1
ATOM 745 N N . VAL A 1 96 ? 5.287 6.340 -10.536 1.00 93.75 96 VAL A N 1
ATOM 746 C CA . VAL A 1 96 ? 5.822 7.495 -11.276 1.00 93.75 96 VAL A CA 1
ATOM 747 C C . VAL A 1 96 ? 6.983 7.070 -12.176 1.00 93.75 96 VAL A C 1
ATOM 749 O O . VAL A 1 96 ? 6.998 7.421 -13.360 1.00 93.75 96 VAL A O 1
ATOM 752 N N . ALA A 1 97 ? 7.906 6.247 -11.668 1.00 91.44 97 ALA A N 1
ATOM 753 C CA . ALA A 1 97 ? 9.060 5.767 -12.429 1.00 91.44 97 ALA A CA 1
ATOM 754 C C . ALA A 1 97 ? 8.666 5.034 -13.728 1.00 91.44 97 ALA A C 1
ATOM 756 O O . ALA A 1 97 ? 9.295 5.229 -14.777 1.00 91.44 97 ALA A O 1
ATOM 757 N N . VAL A 1 98 ? 7.589 4.238 -13.681 1.00 91.50 98 VAL A N 1
ATOM 758 C CA . VAL A 1 98 ? 7.130 3.435 -14.824 1.00 91.50 98 VAL A CA 1
ATOM 759 C C . VAL A 1 98 ? 6.139 4.159 -15.741 1.00 91.50 98 VAL A C 1
ATOM 761 O O . VAL A 1 98 ? 6.111 3.850 -16.932 1.00 91.50 98 VAL A O 1
ATOM 764 N N . VAL A 1 99 ? 5.367 5.137 -15.243 1.00 89.81 99 VAL A N 1
ATOM 765 C CA . VAL A 1 99 ? 4.384 5.893 -16.058 1.00 89.81 99 VAL A CA 1
ATOM 766 C C . VAL A 1 99 ? 4.930 7.185 -16.661 1.00 89.81 99 VAL A C 1
ATOM 768 O O . VAL A 1 99 ? 4.258 7.810 -17.481 1.00 89.81 99 VAL A O 1
ATOM 771 N N . THR A 1 100 ? 6.137 7.602 -16.271 1.00 84.31 100 THR A N 1
ATOM 772 C CA . THR A 1 100 ? 6.802 8.766 -16.869 1.00 84.31 100 THR A CA 1
ATOM 773 C C . THR A 1 100 ? 6.942 8.576 -18.381 1.00 84.31 100 THR A C 1
ATOM 775 O O . THR A 1 100 ? 7.452 7.551 -18.848 1.00 84.31 100 THR A O 1
ATOM 778 N N . ILE A 1 101 ? 6.474 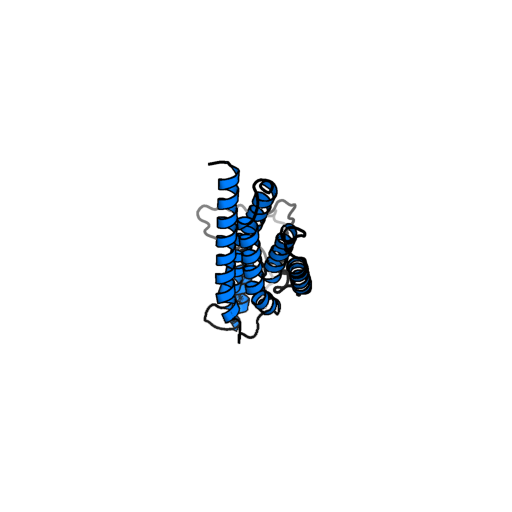9.574 -19.138 1.00 74.12 101 ILE A N 1
ATOM 779 C CA . ILE A 1 101 ? 6.503 9.590 -20.604 1.00 74.12 101 ILE A CA 1
ATOM 780 C C . ILE A 1 101 ? 7.956 9.463 -21.071 1.00 74.12 101 ILE A C 1
ATOM 782 O O . ILE A 1 101 ? 8.830 10.205 -20.632 1.00 74.12 101 ILE A O 1
ATOM 786 N N . GLY A 1 102 ? 8.212 8.511 -21.962 1.00 70.12 102 GLY A N 1
ATOM 787 C CA . GLY A 1 102 ? 9.538 8.252 -22.507 1.00 70.12 102 GLY A CA 1
ATOM 788 C C . GLY A 1 102 ? 9.657 6.832 -23.045 1.00 70.12 102 GLY A C 1
ATOM 789 O O . GLY A 1 102 ? 8.671 6.089 -23.087 1.00 70.12 102 GLY A O 1
ATOM 790 N N . ASP A 1 103 ? 10.873 6.459 -23.437 1.00 72.56 103 ASP A N 1
ATOM 791 C CA . ASP A 1 103 ? 11.160 5.134 -23.983 1.00 72.56 103 ASP A CA 1
ATOM 792 C C . ASP A 1 103 ? 10.740 4.023 -23.002 1.00 72.56 103 ASP A C 1
ATOM 794 O O . ASP A 1 103 ? 11.028 4.076 -21.800 1.00 72.56 103 ASP A O 1
ATOM 798 N N . ALA A 1 104 ? 10.042 3.018 -23.534 1.00 72.06 104 ALA A N 1
ATOM 799 C CA . ALA A 1 104 ? 9.648 1.818 -22.816 1.00 72.06 104 ALA A CA 1
ATOM 800 C C . ALA A 1 104 ? 10.862 1.056 -22.267 1.00 72.06 104 ALA A C 1
ATOM 802 O O . ALA A 1 104 ? 10.771 0.499 -21.173 1.00 72.06 104 ALA A O 1
ATOM 803 N N . THR A 1 105 ? 11.995 1.081 -22.977 1.00 71.00 105 THR A N 1
ATOM 804 C CA . THR A 1 105 ? 13.241 0.430 -22.544 1.00 71.00 105 THR A CA 1
ATOM 805 C C . THR A 1 105 ? 13.809 1.053 -21.265 1.00 71.00 105 THR A C 1
ATOM 807 O O . THR A 1 105 ? 14.361 0.344 -20.427 1.00 71.00 105 THR A O 1
ATOM 810 N N . LEU A 1 106 ? 13.579 2.354 -21.050 1.00 84.19 106 LEU A N 1
ATOM 811 C CA . LEU A 1 106 ? 14.057 3.092 -19.879 1.00 84.19 106 LEU A CA 1
ATOM 812 C C . LEU A 1 106 ? 13.131 2.973 -18.659 1.00 84.19 106 LEU A C 1
ATOM 814 O O . LEU A 1 106 ? 13.533 3.342 -17.559 1.00 84.19 106 LEU A O 1
ATOM 818 N N . ARG A 1 107 ? 11.899 2.463 -18.807 1.00 88.31 107 ARG A N 1
ATOM 819 C CA . ARG A 1 107 ? 10.948 2.343 -17.681 1.00 88.31 107 ARG A CA 1
ATOM 820 C C . ARG A 1 107 ? 11.469 1.430 -16.582 1.00 88.31 107 ARG A C 1
ATOM 822 O O . ARG A 1 107 ? 11.356 1.765 -15.407 1.00 88.31 107 ARG A O 1
ATOM 829 N N . LEU A 1 108 ? 12.014 0.275 -16.966 1.00 87.81 108 LEU A N 1
ATOM 830 C CA . LEU A 1 108 ? 12.511 -0.704 -16.004 1.00 87.81 108 LEU A CA 1
ATOM 831 C C . LEU A 1 108 ? 13.770 -0.195 -15.295 1.00 87.81 108 LEU A C 1
ATOM 833 O O . LEU A 1 108 ? 13.938 -0.463 -14.109 1.00 87.81 108 LEU A O 1
ATOM 837 N N . GLU A 1 109 ? 14.607 0.574 -15.993 1.00 87.81 109 GLU A N 1
ATOM 838 C CA . GLU A 1 109 ? 15.803 1.165 -15.395 1.00 87.81 109 GLU A CA 1
ATOM 839 C C . GLU A 1 109 ? 15.448 2.286 -14.419 1.00 87.81 109 GLU A C 1
ATOM 841 O O . GLU A 1 109 ? 15.874 2.233 -13.273 1.00 87.81 109 GLU A O 1
ATOM 846 N N . ARG A 1 110 ? 14.541 3.201 -14.790 1.00 90.06 110 ARG A N 1
ATOM 847 C CA . ARG A 1 110 ? 14.000 4.197 -13.847 1.00 90.06 110 ARG A CA 1
ATOM 848 C C . ARG A 1 110 ? 13.360 3.548 -12.625 1.00 90.06 110 ARG A C 1
ATOM 850 O O . ARG A 1 110 ? 13.463 4.060 -11.516 1.00 90.06 110 ARG A O 1
ATOM 857 N N . TYR A 1 111 ? 12.669 2.425 -12.818 1.00 92.00 111 TYR A N 1
ATOM 858 C CA . TYR A 1 111 ? 12.103 1.673 -11.707 1.00 92.00 111 TYR A CA 1
ATOM 859 C C . TYR A 1 111 ? 13.193 1.075 -10.805 1.00 92.00 111 TYR A C 1
ATOM 861 O O . TYR A 1 111 ? 13.085 1.180 -9.583 1.00 92.00 111 TYR A O 1
ATOM 869 N N . ARG A 1 112 ? 14.257 0.498 -11.379 1.00 90.75 112 ARG A N 1
ATOM 870 C CA . ARG A 1 112 ? 15.417 0.029 -10.611 1.00 90.75 112 ARG A CA 1
ATOM 871 C C . ARG A 1 112 ? 16.050 1.180 -9.826 1.00 90.75 112 ARG A C 1
ATOM 873 O O . ARG A 1 112 ? 16.206 1.041 -8.619 1.00 90.75 112 ARG A O 1
ATOM 880 N N . GLU A 1 113 ? 16.323 2.310 -10.470 1.00 89.69 113 GLU A N 1
ATOM 881 C CA . GLU A 1 113 ? 16.875 3.512 -9.831 1.00 89.69 113 GLU A CA 1
ATOM 882 C C . GLU A 1 113 ? 15.980 4.021 -8.695 1.00 89.69 113 GLU A C 1
ATOM 884 O O . GLU A 1 113 ? 16.473 4.362 -7.624 1.00 89.69 113 GLU A O 1
ATOM 889 N N . ALA A 1 114 ? 14.655 4.028 -8.881 1.00 90.06 114 ALA A N 1
ATOM 890 C CA . ALA A 1 114 ? 13.720 4.418 -7.829 1.00 90.06 114 ALA A CA 1
ATOM 891 C C . ALA A 1 114 ? 13.820 3.487 -6.611 1.00 90.06 114 ALA A C 1
ATOM 893 O O . ALA A 1 114 ? 13.812 3.961 -5.475 1.00 90.06 114 ALA A O 1
ATOM 894 N N . VAL A 1 115 ? 13.940 2.173 -6.835 1.00 90.56 115 VAL A N 1
ATOM 895 C CA . VAL A 1 115 ? 14.098 1.188 -5.754 1.00 90.56 115 VAL A CA 1
ATOM 896 C C . VAL A 1 115 ? 15.467 1.298 -5.079 1.00 90.56 115 VAL A C 1
ATOM 898 O O . VAL A 1 115 ? 15.542 1.249 -3.853 1.00 90.56 115 VAL A O 1
ATOM 901 N N . GLU A 1 116 ? 16.540 1.514 -5.841 1.00 86.69 116 GLU A N 1
ATOM 902 C CA . GLU A 1 116 ? 17.883 1.792 -5.305 1.00 86.69 116 GLU A CA 1
ATOM 903 C C . GLU A 1 116 ? 17.914 3.102 -4.496 1.00 86.69 116 GLU A C 1
ATOM 905 O O . GLU A 1 116 ? 18.561 3.177 -3.452 1.00 86.69 116 GLU A O 1
ATOM 910 N N . GLY A 1 117 ? 17.139 4.104 -4.918 1.00 84.19 117 GLY A N 1
ATOM 911 C CA . GLY A 1 117 ? 16.916 5.369 -4.215 1.00 84.19 117 GLY A CA 1
ATOM 912 C C . GLY A 1 117 ? 15.983 5.275 -3.001 1.00 84.19 117 GLY A C 1
ATOM 913 O O . GLY A 1 117 ? 15.679 6.299 -2.387 1.00 84.19 117 GLY A O 1
ATOM 914 N N . GLY A 1 118 ? 15.522 4.073 -2.640 1.00 83.38 118 GLY A N 1
ATOM 915 C CA . GLY A 1 118 ? 14.754 3.813 -1.422 1.00 83.38 118 GLY A CA 1
ATOM 916 C C . GLY A 1 118 ? 13.252 3.600 -1.616 1.00 83.38 118 GLY A C 1
ATOM 917 O O . GLY A 1 118 ? 12.548 3.429 -0.621 1.00 83.38 118 GLY A O 1
ATOM 918 N N . ALA A 1 119 ? 12.734 3.581 -2.848 1.00 88.81 119 ALA A N 1
ATOM 919 C CA . ALA A 1 119 ? 11.368 3.118 -3.086 1.00 88.81 119 ALA A CA 1
ATOM 920 C C . ALA A 1 119 ? 11.255 1.611 -2.806 1.00 88.81 119 ALA A C 1
ATOM 922 O O . ALA A 1 119 ? 12.166 0.823 -3.062 1.00 88.81 119 ALA A O 1
ATOM 923 N N . GLN A 1 120 ? 10.105 1.184 -2.298 1.00 92.25 120 GLN A N 1
ATOM 924 C CA . GLN A 1 120 ? 9.836 -0.233 -2.087 1.00 92.25 120 GLN A CA 1
ATOM 925 C C . GLN A 1 120 ? 9.218 -0.872 -3.333 1.00 92.25 120 GLN A C 1
ATOM 927 O O . GLN A 1 120 ? 8.611 -0.208 -4.176 1.00 92.25 120 GLN A O 1
ATOM 932 N N . ARG A 1 121 ? 9.366 -2.194 -3.463 1.00 94.81 121 ARG A N 1
ATOM 933 C CA . ARG A 1 121 ? 8.769 -2.932 -4.581 1.00 94.81 121 ARG A CA 1
ATOM 934 C C . ARG A 1 121 ? 7.245 -2.970 -4.431 1.00 94.81 121 ARG A C 1
ATOM 936 O O . ARG A 1 121 ? 6.767 -3.155 -3.309 1.00 94.81 121 ARG A O 1
ATOM 943 N N . PRO A 1 122 ? 6.468 -2.853 -5.521 1.00 96.12 122 PRO A N 1
ATOM 944 C CA . PRO A 1 122 ? 5.015 -2.715 -5.443 1.00 96.12 122 PRO A CA 1
ATOM 945 C C . PRO A 1 122 ? 4.344 -3.890 -4.713 1.00 96.12 122 PRO A C 1
ATOM 947 O O . PRO A 1 122 ? 3.441 -3.673 -3.907 1.00 96.12 122 PRO A O 1
ATOM 950 N N . GLU A 1 123 ? 4.810 -5.126 -4.920 1.00 96.88 123 GLU A N 1
ATOM 951 C CA . GLU A 1 123 ? 4.297 -6.308 -4.218 1.00 96.88 123 GLU A CA 1
ATOM 952 C C . GLU A 1 123 ? 4.587 -6.283 -2.709 1.00 96.88 123 GLU A C 1
ATOM 954 O O . GLU A 1 123 ? 3.755 -6.715 -1.911 1.00 96.88 123 GLU A O 1
ATOM 959 N N . GLN A 1 124 ? 5.735 -5.732 -2.301 1.00 95.88 124 GLN A N 1
ATOM 960 C CA . GLN A 1 124 ? 6.105 -5.605 -0.890 1.00 95.88 124 GLN A CA 1
ATOM 961 C C . GLN A 1 124 ? 5.246 -4.548 -0.202 1.00 95.88 124 GLN A C 1
ATOM 963 O O . GLN A 1 124 ? 4.694 -4.813 0.866 1.00 95.88 124 GLN A O 1
ATOM 968 N N . VAL A 1 125 ? 5.083 -3.390 -0.849 1.00 97.00 125 VAL A N 1
ATOM 969 C CA . VAL A 1 125 ? 4.236 -2.303 -0.352 1.00 97.00 125 VAL A CA 1
ATOM 970 C C . VAL A 1 125 ? 2.805 -2.790 -0.166 1.00 97.00 125 VAL A C 1
ATOM 972 O O . VAL A 1 125 ? 2.242 -2.692 0.924 1.00 97.00 125 VAL A O 1
ATOM 975 N N . MET A 1 126 ? 2.224 -3.381 -1.213 1.00 98.00 126 MET A N 1
ATOM 976 C CA . MET A 1 126 ? 0.841 -3.841 -1.170 1.00 98.00 126 MET A CA 1
ATOM 977 C C . MET A 1 126 ? 0.645 -4.960 -0.138 1.00 98.00 126 MET A C 1
ATOM 979 O O . MET A 1 126 ? -0.323 -4.931 0.621 1.00 98.00 126 MET A O 1
ATOM 983 N N . SER A 1 127 ? 1.580 -5.915 -0.037 1.00 97.69 127 SER A N 1
ATOM 984 C CA . SER A 1 127 ? 1.509 -6.959 0.993 1.00 97.69 127 SER A CA 1
ATOM 985 C C . SER A 1 127 ? 1.576 -6.371 2.402 1.00 97.69 127 SER A C 1
ATOM 987 O O . SER A 1 127 ? 0.885 -6.863 3.295 1.00 97.69 127 SER A O 1
ATOM 989 N N . SER A 1 128 ? 2.412 -5.355 2.622 1.00 96.94 128 SER A N 1
ATOM 990 C CA . SER A 1 128 ? 2.558 -4.728 3.935 1.00 96.94 128 SER A CA 1
ATOM 991 C C . SER A 1 128 ? 1.298 -3.963 4.337 1.00 96.94 128 SER A C 1
ATOM 993 O O . SER A 1 128 ? 0.775 -4.154 5.436 1.00 96.94 128 SER A O 1
ATOM 995 N N . VAL A 1 129 ? 0.752 -3.165 3.416 1.00 98.06 129 VAL A N 1
ATOM 996 C CA . VAL A 1 129 ? -0.506 -2.426 3.598 1.00 98.06 129 VAL A CA 1
ATOM 997 C C . VAL A 1 129 ? -1.651 -3.373 3.943 1.00 98.06 129 VAL A C 1
ATOM 999 O O . VAL A 1 129 ? -2.330 -3.175 4.947 1.00 98.06 129 VAL A O 1
ATOM 1002 N N . LEU A 1 130 ? -1.841 -4.436 3.159 1.00 98.00 130 LEU A N 1
ATOM 1003 C CA . LEU A 1 130 ? -2.917 -5.403 3.383 1.00 98.00 130 LEU A CA 1
ATOM 1004 C C . LEU A 1 130 ? -2.746 -6.170 4.697 1.00 98.00 130 LEU A C 1
ATOM 1006 O O . LEU A 1 130 ? -3.730 -6.419 5.390 1.00 98.00 130 LEU A O 1
ATOM 1010 N N . SER A 1 131 ? -1.509 -6.502 5.078 1.00 97.19 131 SER A N 1
ATOM 1011 C CA . SER A 1 131 ? -1.237 -7.128 6.373 1.00 97.19 131 SER A CA 1
ATOM 1012 C C . SER A 1 131 ? -1.628 -6.213 7.534 1.00 97.19 131 SER A C 1
ATOM 1014 O O . SER A 1 131 ? -2.264 -6.678 8.471 1.00 97.19 131 SER A O 1
ATOM 1016 N N . ARG A 1 132 ? -1.283 -4.920 7.464 1.00 96.75 132 ARG A N 1
ATOM 1017 C CA . ARG A 1 132 ? -1.621 -3.938 8.507 1.00 96.75 132 ARG A CA 1
ATOM 1018 C C . ARG A 1 132 ? -3.104 -3.608 8.545 1.00 96.75 132 ARG A C 1
ATOM 1020 O O . ARG A 1 132 ? -3.670 -3.466 9.619 1.00 96.75 132 ARG A O 1
ATOM 1027 N N . LEU A 1 133 ? -3.758 -3.538 7.391 1.00 95.62 133 LEU A N 1
ATOM 1028 C CA . LEU A 1 133 ? -5.211 -3.399 7.334 1.00 95.62 133 LEU A CA 1
ATOM 1029 C C . LEU A 1 133 ? -5.919 -4.599 7.965 1.00 95.62 133 LEU A C 1
ATOM 1031 O O . LEU A 1 133 ? -6.903 -4.407 8.672 1.00 95.62 133 LEU A O 1
ATOM 1035 N N . GLY A 1 134 ? -5.388 -5.813 7.794 1.00 94.44 134 GLY A N 1
ATOM 1036 C CA . GLY A 1 134 ? -5.881 -7.010 8.481 1.00 94.44 134 GLY A CA 1
ATOM 1037 C C . GLY A 1 134 ? -5.760 -6.960 10.010 1.00 94.44 134 GLY A C 1
ATOM 1038 O O . GLY A 1 134 ? -6.422 -7.740 10.699 1.00 94.44 134 GLY A O 1
ATOM 1039 N N . ASP A 1 135 ? -4.962 -6.041 10.565 1.00 93.06 135 ASP A N 1
ATOM 1040 C CA . ASP A 1 135 ? -4.884 -5.832 12.013 1.00 93.06 135 ASP A CA 1
ATOM 1041 C C . ASP A 1 135 ? -6.118 -5.105 12.566 1.00 93.06 135 ASP A C 1
ATOM 1043 O O . ASP A 1 135 ? -6.593 -5.446 13.649 1.00 93.06 135 ASP A O 1
ATOM 1047 N N . VAL A 1 136 ? -6.704 -4.191 11.785 1.00 93.75 136 VAL A N 1
ATOM 1048 C CA . VAL A 1 136 ? -7.826 -3.332 12.214 1.00 93.75 136 VAL A CA 1
ATOM 1049 C C . VAL A 1 136 ? -9.167 -3.694 11.570 1.00 93.75 136 VAL A C 1
ATOM 1051 O O . VAL A 1 136 ? -10.226 -3.451 12.151 1.00 93.75 136 VAL A O 1
ATOM 1054 N N . ILE A 1 137 ? -9.151 -4.322 10.393 1.00 92.81 137 ILE A N 1
ATOM 1055 C CA . ILE A 1 137 ? -10.339 -4.850 9.714 1.00 92.81 137 ILE A CA 1
ATOM 1056 C C . ILE A 1 137 ? -10.618 -6.248 10.265 1.00 92.81 137 ILE A C 1
ATOM 1058 O O . ILE A 1 137 ? -10.218 -7.260 9.693 1.00 92.81 137 ILE A O 1
ATOM 1062 N N . ARG A 1 138 ? -11.276 -6.297 11.426 1.00 89.75 138 ARG A N 1
ATOM 1063 C CA . ARG A 1 138 ? -11.619 -7.535 12.142 1.00 89.75 138 ARG A CA 1
ATOM 1064 C C . ARG A 1 138 ? -13.056 -7.494 12.663 1.00 89.75 138 ARG A C 1
ATOM 1066 O O . ARG A 1 138 ? -13.589 -6.426 12.971 1.00 89.75 138 ARG A O 1
ATOM 1073 N N . GLU A 1 139 ? -13.683 -8.660 12.786 1.00 87.62 139 GLU A N 1
ATOM 1074 C CA . GLU A 1 139 ? -14.997 -8.788 13.428 1.00 87.62 139 GLU A CA 1
ATOM 1075 C C . GLU A 1 139 ? -14.898 -8.485 14.941 1.00 87.62 139 GLU A C 1
ATOM 1077 O O . GLU A 1 139 ? -13.861 -8.754 15.551 1.00 87.62 139 GLU A O 1
ATOM 1082 N N . PRO A 1 140 ? -15.946 -7.923 15.575 1.00 84.19 140 PRO A N 1
ATOM 1083 C CA . PRO A 1 140 ? -17.220 -7.491 14.989 1.00 84.19 140 PRO A CA 1
ATOM 1084 C C . PRO A 1 140 ? -17.191 -6.056 14.425 1.00 84.19 140 PRO A C 1
ATOM 1086 O O . PRO A 1 140 ? -18.228 -5.536 14.027 1.00 84.19 140 PRO A O 1
ATOM 1089 N N . PHE A 1 141 ? -16.031 -5.388 14.409 1.00 82.94 141 PHE A N 1
ATOM 1090 C CA . PHE A 1 141 ? -15.936 -3.979 14.010 1.00 82.94 141 PHE A CA 1
ATOM 1091 C C . PHE A 1 141 ? -16.280 -3.746 12.546 1.00 82.94 141 PHE A C 1
ATOM 1093 O O . PHE A 1 141 ? -16.971 -2.792 12.198 1.00 82.94 141 PHE A O 1
ATOM 1100 N N . VAL A 1 142 ? -15.775 -4.637 11.699 1.00 87.19 142 VAL A N 1
ATOM 1101 C CA . VAL A 1 142 ? -16.023 -4.640 10.265 1.00 87.19 142 VAL A CA 1
ATOM 1102 C C . VAL A 1 142 ? -16.693 -5.960 9.905 1.00 87.19 142 VAL A C 1
ATOM 1104 O O . VAL A 1 142 ? -16.427 -6.992 10.517 1.00 87.19 142 VAL A O 1
ATOM 1107 N N . SER A 1 143 ? -17.582 -5.932 8.913 1.00 89.12 143 SER A N 1
ATOM 1108 C CA . SER A 1 143 ? -18.271 -7.128 8.426 1.00 89.12 143 SER A CA 1
ATOM 1109 C C . SER A 1 143 ? -17.287 -8.191 7.929 1.00 89.12 143 SER A C 1
ATOM 1111 O O . SER A 1 143 ? -16.306 -7.854 7.258 1.00 89.12 143 SER A O 1
ATOM 1113 N N . ARG A 1 144 ? -17.639 -9.466 8.103 1.00 91.94 144 ARG A N 1
ATOM 1114 C CA . ARG A 1 144 ? -16.883 -10.620 7.595 1.00 91.94 144 ARG A CA 1
ATOM 1115 C C . ARG A 1 144 ? -16.493 -10.541 6.117 1.00 91.94 144 ARG A C 1
ATOM 1117 O O . ARG A 1 144 ? -15.426 -11.014 5.745 1.00 91.94 144 ARG A O 1
ATOM 1124 N N . GLU A 1 145 ? -17.332 -9.936 5.277 1.00 92.88 145 GLU A N 1
ATOM 1125 C CA . GLU A 1 145 ? -17.048 -9.746 3.848 1.00 92.88 145 GLU A CA 1
ATOM 1126 C C . GLU A 1 145 ? -15.745 -8.964 3.619 1.00 92.88 145 GLU A C 1
ATOM 1128 O O . GLU A 1 145 ? -14.852 -9.436 2.918 1.00 92.88 145 GLU A O 1
ATOM 1133 N N . HIS A 1 146 ? -15.590 -7.812 4.275 1.00 92.75 146 HIS A N 1
ATOM 1134 C CA . HIS A 1 146 ? -14.379 -6.995 4.201 1.00 92.75 146 HIS A CA 1
ATOM 1135 C C . HIS A 1 146 ? -13.149 -7.720 4.764 1.00 92.75 146 HIS A C 1
ATOM 1137 O O . HIS A 1 146 ? -12.069 -7.623 4.182 1.00 92.75 146 HIS A O 1
ATOM 1143 N N . VAL A 1 147 ? -13.310 -8.489 5.849 1.00 94.19 147 VAL A N 1
ATOM 1144 C CA . VAL A 1 147 ? -12.230 -9.316 6.421 1.00 94.19 147 VAL A CA 1
ATOM 1145 C C . VAL A 1 147 ? -11.749 -10.354 5.402 1.00 94.19 147 VAL A C 1
ATOM 1147 O O . VAL A 1 147 ? -10.554 -10.444 5.113 1.00 94.19 147 VAL A O 1
ATOM 1150 N N . ASN A 1 148 ? -12.681 -11.094 4.796 1.00 94.81 148 ASN A N 1
ATOM 1151 C CA . ASN A 1 148 ? -12.371 -12.083 3.764 1.00 94.81 148 ASN A CA 1
ATOM 1152 C C . ASN A 1 148 ? -11.697 -11.433 2.552 1.00 94.81 148 ASN A C 1
ATOM 1154 O O . ASN A 1 148 ? -10.722 -11.971 2.030 1.00 94.81 148 ASN A O 1
ATOM 1158 N N . LYS A 1 149 ? -12.172 -10.253 2.143 1.00 95.06 149 LYS A N 1
ATOM 1159 C CA . LYS A 1 149 ? -11.620 -9.507 1.013 1.00 95.06 149 LYS A CA 1
ATOM 1160 C C . LYS A 1 149 ? -10.166 -9.088 1.246 1.00 95.06 149 LYS A C 1
ATOM 1162 O O . LYS A 1 149 ? -9.332 -9.278 0.364 1.00 95.06 149 LYS A O 1
ATOM 1167 N N . VAL A 1 150 ? -9.832 -8.572 2.433 1.00 96.31 150 VAL A N 1
ATOM 1168 C CA . VAL A 1 150 ? -8.437 -8.258 2.803 1.00 96.31 150 VAL A CA 1
ATOM 1169 C C . VAL A 1 150 ? -7.567 -9.509 2.722 1.00 96.31 150 VAL A C 1
ATOM 1171 O O . VAL A 1 150 ? -6.482 -9.469 2.140 1.00 96.31 150 VAL A O 1
ATOM 1174 N N . GLN A 1 151 ? -8.050 -10.630 3.259 1.00 96.31 151 GLN A N 1
ATOM 1175 C CA . GLN A 1 151 ? -7.302 -11.883 3.264 1.00 96.31 151 GLN A CA 1
ATOM 1176 C C . GLN A 1 151 ? -7.082 -12.441 1.851 1.00 96.31 151 GLN A C 1
ATOM 1178 O O . GLN A 1 151 ? -5.995 -12.935 1.547 1.00 96.31 151 GLN A O 1
ATOM 1183 N N . GLU A 1 152 ? -8.086 -12.352 0.979 1.00 96.56 152 GLU A N 1
ATOM 1184 C CA . GLU A 1 152 ? -7.987 -12.757 -0.423 1.00 96.56 152 GLU A CA 1
ATOM 1185 C C . GLU A 1 152 ? -6.942 -11.922 -1.168 1.00 96.56 152 GLU A C 1
ATOM 1187 O O . GLU A 1 152 ? -6.022 -12.484 -1.768 1.00 96.56 152 GLU A O 1
ATOM 1192 N N . MET A 1 153 ? -7.029 -10.591 -1.064 1.00 97.00 153 MET A N 1
ATOM 1193 C CA . MET A 1 153 ? -6.061 -9.683 -1.682 1.00 97.00 153 MET A CA 1
ATOM 1194 C C . MET A 1 153 ? -4.643 -9.950 -1.169 1.00 97.00 153 MET A C 1
ATOM 1196 O O . MET A 1 153 ? -3.699 -10.020 -1.956 1.00 97.00 153 MET A O 1
ATOM 1200 N N . LEU A 1 154 ? -4.479 -10.155 0.142 1.00 97.50 154 LEU A N 1
ATOM 1201 C CA . LEU A 1 154 ? -3.177 -10.450 0.737 1.00 97.50 154 LEU A CA 1
ATOM 1202 C C . LEU A 1 154 ? -2.604 -11.766 0.201 1.00 97.50 154 LEU A C 1
ATOM 1204 O O . LEU A 1 154 ? -1.417 -11.847 -0.114 1.00 97.50 154 LEU A O 1
ATOM 1208 N N . ASN A 1 155 ? -3.440 -12.796 0.078 1.00 96.81 155 ASN A N 1
ATOM 1209 C CA . ASN A 1 155 ? -3.036 -14.098 -0.442 1.00 96.81 155 ASN A CA 1
ATOM 1210 C C . ASN A 1 155 ? -2.654 -14.041 -1.924 1.00 96.81 155 ASN A C 1
ATOM 1212 O O . ASN A 1 155 ? -1.744 -14.755 -2.338 1.00 96.81 155 ASN A O 1
ATOM 1216 N N . GLU A 1 156 ? -3.333 -13.224 -2.726 1.00 97.12 156 GLU A N 1
ATOM 1217 C CA . GLU A 1 156 ? -2.961 -13.005 -4.124 1.00 97.12 156 GLU A CA 1
ATOM 1218 C C . GLU A 1 156 ? -1.607 -12.295 -4.227 1.00 97.12 156 GLU A C 1
ATOM 1220 O O . GLU A 1 156 ? -0.716 -12.770 -4.927 1.00 97.12 156 GLU A O 1
ATOM 1225 N N . VAL A 1 157 ? -1.419 -11.202 -3.483 1.00 96.06 157 VAL A N 1
ATOM 1226 C CA . VAL A 1 157 ? -0.191 -10.397 -3.539 1.00 96.06 157 VAL A CA 1
ATOM 1227 C C . VAL A 1 157 ? 1.019 -11.183 -3.029 1.00 96.06 157 VAL A C 1
ATOM 1229 O O . VAL A 1 157 ? 2.088 -11.115 -3.627 1.00 96.06 157 VAL A O 1
ATOM 1232 N N . LYS A 1 158 ? 0.856 -12.010 -1.988 1.00 94.75 158 LYS A N 1
ATOM 1233 C CA . LYS A 1 158 ? 1.925 -12.888 -1.472 1.00 94.75 158 LYS A CA 1
ATOM 1234 C C . LYS A 1 158 ? 2.400 -13.950 -2.466 1.00 94.75 158 LYS A C 1
ATOM 1236 O O . LYS A 1 158 ? 3.496 -14.475 -2.300 1.00 94.75 158 LYS A O 1
ATOM 1241 N N . LYS A 1 159 ? 1.589 -14.292 -3.471 1.00 95.56 159 LYS A N 1
ATOM 1242 C CA . LYS A 1 159 ? 1.963 -15.248 -4.526 1.00 95.56 159 LYS A CA 1
ATOM 1243 C C . LYS A 1 159 ? 2.757 -14.596 -5.656 1.00 95.56 159 LYS A C 1
ATOM 1245 O O . LYS A 1 159 ? 3.223 -15.307 -6.544 1.00 95.56 159 LYS A O 1
ATOM 1250 N N . LEU A 1 160 ? 2.890 -13.268 -5.659 1.00 95.00 160 LEU A N 1
ATOM 1251 C CA . LEU A 1 160 ? 3.619 -12.572 -6.707 1.00 95.00 160 LEU A CA 1
ATOM 1252 C C . LEU A 1 160 ? 5.119 -12.857 -6.596 1.00 95.00 160 LEU A C 1
ATOM 1254 O O . LEU A 1 160 ? 5.683 -12.784 -5.501 1.00 95.00 160 LEU A O 1
ATOM 1258 N N . PRO A 1 161 ? 5.792 -13.145 -7.722 1.00 92.69 161 PRO A N 1
ATOM 1259 C CA . PRO A 1 161 ? 7.240 -13.164 -7.733 1.00 92.69 161 PRO A CA 1
ATOM 1260 C C . PRO A 1 161 ? 7.775 -11.744 -7.480 1.00 92.69 161 PRO A C 1
ATOM 1262 O O . PRO A 1 161 ? 7.110 -10.767 -7.843 1.00 92.69 161 PRO A O 1
ATOM 1265 N N . PRO A 1 162 ? 8.990 -11.612 -6.921 1.00 91.31 162 PRO A N 1
ATOM 1266 C CA . PRO A 1 162 ? 9.644 -10.319 -6.799 1.00 91.31 162 PRO A CA 1
ATOM 1267 C C . PRO A 1 162 ? 9.723 -9.601 -8.150 1.00 91.31 162 PRO A C 1
ATOM 1269 O O . PRO A 1 162 ? 10.180 -10.177 -9.140 1.00 91.31 162 PRO A O 1
ATOM 1272 N N . SER A 1 163 ? 9.296 -8.341 -8.189 1.00 92.56 163 SER A N 1
ATOM 1273 C CA . SER A 1 163 ? 9.274 -7.527 -9.414 1.00 92.56 163 SER A CA 1
ATOM 1274 C C . SER A 1 163 ? 10.669 -7.127 -9.892 1.00 92.56 163 SER A C 1
ATOM 1276 O O . SER A 1 163 ? 10.890 -6.956 -11.090 1.00 92.56 163 SER A O 1
ATOM 1278 N N . LEU A 1 164 ? 11.620 -7.045 -8.963 1.00 89.06 164 LEU A N 1
ATOM 1279 C CA . LEU A 1 164 ? 13.049 -6.958 -9.232 1.00 89.06 164 LEU A CA 1
ATOM 1280 C C . LEU A 1 164 ? 13.755 -8.150 -8.600 1.00 89.06 164 LEU A C 1
ATOM 1282 O O . LEU A 1 164 ? 13.458 -8.549 -7.466 1.00 89.06 164 LEU A O 1
ATOM 1286 N N . LYS A 1 165 ? 14.738 -8.691 -9.322 1.00 80.44 165 LYS A N 1
ATOM 1287 C CA . LYS A 1 165 ? 15.681 -9.640 -8.733 1.00 80.44 165 LYS A CA 1
ATOM 1288 C C . LYS A 1 165 ? 16.452 -8.923 -7.617 1.00 80.44 165 LYS A C 1
ATOM 1290 O O . LYS A 1 165 ? 16.758 -7.741 -7.778 1.00 80.44 165 LYS A O 1
ATOM 1295 N N . PRO A 1 166 ? 16.746 -9.595 -6.491 1.00 63.69 166 PRO A N 1
ATOM 1296 C CA . PRO A 1 166 ? 17.709 -9.060 -5.539 1.00 63.69 166 PRO A CA 1
ATOM 1297 C C . PRO A 1 166 ? 19.003 -8.771 -6.296 1.00 63.69 166 PRO A C 1
ATOM 1299 O O . PRO A 1 166 ? 19.452 -9.604 -7.087 1.00 63.69 166 PRO A O 1
ATOM 1302 N N . ASP A 1 167 ? 19.534 -7.567 -6.113 1.00 55.41 167 ASP A N 1
ATOM 1303 C CA . ASP A 1 167 ? 20.739 -7.147 -6.807 1.00 55.41 167 ASP A CA 1
ATOM 1304 C C . ASP A 1 167 ? 21.859 -8.104 -6.385 1.00 55.41 167 ASP A C 1
ATOM 1306 O O . ASP A 1 167 ? 22.219 -8.180 -5.212 1.00 55.41 167 ASP A O 1
ATOM 1310 N N . SER A 1 168 ? 22.395 -8.876 -7.330 1.00 47.53 168 SER A N 1
ATOM 1311 C CA . SER A 1 168 ? 23.559 -9.738 -7.095 1.00 47.53 168 SER A CA 1
ATOM 1312 C C . SER A 1 168 ? 24.849 -8.925 -6.993 1.00 47.53 168 SER A C 1
ATOM 1314 O O . SER A 1 168 ? 25.941 -9.484 -7.076 1.00 47.53 168 SER A O 1
ATOM 1316 N N . ARG A 1 169 ? 24.743 -7.602 -6.822 1.00 50.91 169 ARG A N 1
ATOM 1317 C CA . ARG A 1 169 ? 25.812 -6.770 -6.290 1.00 50.91 169 ARG A CA 1
ATOM 1318 C C . ARG A 1 169 ? 25.981 -7.142 -4.820 1.00 50.91 169 ARG A C 1
ATOM 1320 O O . ARG A 1 169 ? 25.637 -6.387 -3.916 1.00 50.91 169 ARG A O 1
ATOM 1327 N N . GLU A 1 170 ? 26.519 -8.335 -4.582 1.00 46.00 170 GLU A N 1
ATOM 1328 C CA . GLU A 1 170 ? 27.333 -8.572 -3.404 1.00 46.00 170 GLU A CA 1
ATOM 1329 C C . GLU A 1 170 ? 28.343 -7.427 -3.388 1.00 46.00 170 GLU A C 1
ATOM 1331 O O . GLU A 1 170 ? 29.283 -7.401 -4.181 1.00 46.00 170 GLU A O 1
ATOM 1336 N N . GLY A 1 171 ? 28.092 -6.409 -2.561 1.00 47.81 171 GLY A N 1
ATOM 1337 C CA . GLY A 1 171 ? 29.108 -5.419 -2.259 1.00 47.81 171 GLY A CA 1
ATOM 1338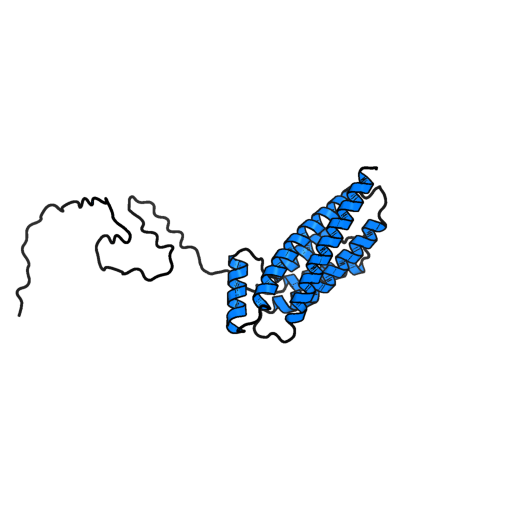 C C . GLY A 1 171 ? 30.323 -6.220 -1.832 1.00 47.81 171 GLY A C 1
ATOM 1339 O O . GLY A 1 171 ? 30.238 -6.954 -0.845 1.00 47.81 171 GLY A O 1
ATOM 1340 N N . VAL A 1 172 ? 31.388 -6.180 -2.635 1.00 48.81 172 VAL A N 1
ATOM 1341 C CA . VAL A 1 172 ? 32.585 -6.977 -2.388 1.00 48.81 172 VAL A CA 1
ATOM 1342 C C . VAL A 1 172 ? 33.085 -6.570 -1.010 1.00 48.81 172 VAL A C 1
ATOM 1344 O O . VAL A 1 172 ? 33.653 -5.493 -0.831 1.00 48.81 172 VAL A O 1
ATOM 1347 N N . ARG A 1 173 ? 32.820 -7.401 0.002 1.00 49.41 173 ARG A N 1
ATOM 1348 C CA . ARG A 1 173 ? 33.351 -7.186 1.344 1.00 49.41 173 ARG A CA 1
ATOM 1349 C C . ARG A 1 173 ? 34.804 -7.611 1.301 1.00 49.41 173 ARG A C 1
ATOM 1351 O O . ARG A 1 173 ? 35.137 -8.776 1.491 1.00 49.41 173 ARG A O 1
ATOM 1358 N N . LEU A 1 174 ? 35.666 -6.652 0.995 1.00 52.62 174 LEU A N 1
ATOM 1359 C CA . LEU A 1 174 ? 37.104 -6.835 1.070 1.00 52.62 174 LEU A CA 1
ATOM 1360 C C . LEU A 1 174 ? 37.515 -6.817 2.545 1.00 52.62 174 LEU A C 1
ATOM 1362 O O . LEU A 1 174 ? 37.708 -5.759 3.137 1.00 52.62 174 LEU A O 1
ATOM 1366 N N . TYR A 1 175 ? 37.657 -7.997 3.144 1.00 49.12 175 TYR A N 1
ATOM 1367 C CA . TYR A 1 175 ? 38.299 -8.150 4.447 1.00 49.12 175 TYR A CA 1
ATOM 1368 C C . TYR A 1 175 ? 39.817 -8.073 4.261 1.00 49.12 175 TYR A C 1
ATOM 1370 O O . TYR A 1 175 ? 40.479 -9.084 4.048 1.00 49.12 175 TYR A O 1
ATOM 1378 N N . ASN A 1 176 ? 40.377 -6.864 4.296 1.00 52.88 176 ASN A N 1
ATOM 1379 C CA . ASN A 1 176 ? 41.826 -6.685 4.353 1.00 52.88 176 ASN A CA 1
ATOM 1380 C C . ASN A 1 176 ? 42.266 -6.609 5.816 1.00 52.88 176 ASN A C 1
ATOM 1382 O O . ASN A 1 176 ? 41.992 -5.632 6.505 1.00 52.88 176 ASN A O 1
ATOM 1386 N N . SER A 1 177 ? 42.944 -7.650 6.290 1.00 49.59 177 SER A N 1
ATOM 1387 C CA . SER A 1 177 ? 43.519 -7.727 7.637 1.00 49.59 177 SER A CA 1
ATOM 1388 C C . SER A 1 177 ? 45.050 -7.690 7.577 1.00 49.59 177 SER A C 1
ATOM 1390 O O . SER A 1 177 ? 45.721 -8.592 8.075 1.00 49.59 177 SER A O 1
ATOM 1392 N N . GLY A 1 178 ? 45.607 -6.673 6.919 1.00 55.12 178 GLY A N 1
ATOM 1393 C CA . GLY A 1 178 ? 47.050 -6.486 6.767 1.00 55.12 178 GLY A CA 1
ATOM 1394 C C . GLY A 1 178 ? 47.427 -5.008 6.681 1.00 55.12 178 GLY A C 1
ATOM 1395 O O . GLY A 1 178 ? 46.585 -4.159 6.395 1.00 55.12 178 GLY A O 1
ATOM 1396 N N . SER A 1 179 ? 48.694 -4.687 6.938 1.00 53.22 179 SER A N 1
ATOM 1397 C CA . SER A 1 179 ? 49.231 -3.337 6.753 1.00 53.22 179 SER A CA 1
ATOM 1398 C C . SER A 1 179 ? 49.494 -3.085 5.264 1.00 53.22 179 SER A C 1
ATOM 1400 O O . SER A 1 179 ? 50.473 -3.592 4.717 1.00 53.22 179 SER A O 1
ATOM 1402 N N . GLY A 1 180 ? 48.621 -2.320 4.607 1.00 56.75 180 GLY A N 1
ATOM 1403 C CA . GLY A 1 180 ? 48.757 -1.923 3.204 1.00 56.75 180 GLY A CA 1
ATOM 1404 C C . GLY A 1 180 ? 47.779 -0.807 2.825 1.00 56.75 180 GLY A C 1
ATOM 1405 O O . GLY A 1 180 ? 46.739 -0.644 3.461 1.00 56.75 180 GLY A O 1
ATOM 1406 N N . THR A 1 181 ? 48.115 -0.022 1.800 1.00 55.44 181 THR A N 1
ATOM 1407 C CA . THR A 1 181 ? 47.249 1.052 1.287 1.00 55.44 181 THR A CA 1
ATOM 1408 C C . THR A 1 181 ? 46.173 0.465 0.379 1.00 55.44 181 THR A C 1
ATOM 1410 O O . THR A 1 181 ? 46.488 -0.171 -0.625 1.00 55.44 181 THR A O 1
ATOM 1413 N N . GLN A 1 182 ? 44.902 0.707 0.700 1.00 57.41 182 GLN A N 1
ATOM 1414 C CA . GLN A 1 182 ? 43.789 0.394 -0.192 1.00 57.41 182 GLN A CA 1
ATOM 1415 C C . GLN A 1 182 ? 43.422 1.618 -1.023 1.00 57.41 182 GLN A C 1
ATOM 1417 O O . GLN A 1 182 ? 43.090 2.670 -0.482 1.00 57.41 182 GLN A O 1
ATOM 1422 N N . LEU A 1 183 ? 43.445 1.467 -2.343 1.00 59.50 183 LEU A N 1
ATOM 1423 C CA . LEU A 1 183 ? 42.944 2.478 -3.264 1.00 59.50 183 LEU A CA 1
ATOM 1424 C C . LEU A 1 183 ? 41.504 2.115 -3.620 1.00 59.50 183 LEU A C 1
ATOM 1426 O O . LEU A 1 183 ? 41.258 1.164 -4.359 1.00 59.50 183 LEU A O 1
ATOM 1430 N N . TYR A 1 184 ? 40.551 2.848 -3.047 1.00 58.66 184 TYR A N 1
ATOM 1431 C CA . TYR A 1 184 ? 39.132 2.697 -3.352 1.00 58.66 184 TYR A CA 1
ATOM 1432 C C . TYR A 1 184 ? 38.759 3.568 -4.553 1.00 58.66 184 TYR A C 1
ATOM 1434 O O . TYR A 1 184 ? 38.935 4.785 -4.524 1.00 58.66 184 TYR A O 1
ATOM 1442 N N . HIS A 1 185 ? 38.207 2.948 -5.594 1.00 59.44 185 HIS A N 1
ATOM 1443 C CA . HIS A 1 185 ? 37.653 3.650 -6.750 1.00 59.44 185 HIS A CA 1
ATOM 1444 C C . HIS A 1 185 ? 36.129 3.591 -6.704 1.00 59.44 185 HIS A C 1
ATOM 1446 O O . HIS A 1 185 ? 35.517 2.640 -7.177 1.00 59.44 185 HIS A O 1
ATOM 1452 N N . GLY A 1 186 ? 35.521 4.603 -6.085 1.00 57.69 186 GLY A N 1
ATOM 1453 C CA . GLY A 1 186 ? 34.062 4.726 -5.966 1.00 57.69 186 GLY A CA 1
ATOM 1454 C C . GLY A 1 186 ? 33.391 5.538 -7.076 1.00 57.69 186 GLY A C 1
ATOM 1455 O O . GLY A 1 186 ? 32.204 5.825 -6.971 1.00 57.69 186 GLY A O 1
ATOM 1456 N N . GLY A 1 187 ? 34.145 5.976 -8.087 1.00 58.91 187 GLY A N 1
ATOM 1457 C CA . GLY A 1 187 ? 33.646 6.820 -9.173 1.00 58.91 187 GLY A CA 1
ATOM 1458 C C . GLY A 1 187 ? 33.319 6.040 -10.447 1.00 58.91 187 GLY A C 1
ATOM 1459 O O . GLY A 1 187 ? 33.761 4.911 -10.649 1.00 58.91 187 GLY A O 1
ATOM 1460 N N . THR A 1 188 ? 32.581 6.672 -11.357 1.00 50.62 188 THR A N 1
ATOM 1461 C CA . THR A 1 188 ? 32.352 6.153 -12.710 1.00 50.62 188 THR A CA 1
ATOM 1462 C C . THR A 1 188 ? 33.562 6.450 -13.601 1.00 50.62 188 THR A C 1
ATOM 1464 O O . THR A 1 188 ? 33.930 7.611 -13.770 1.00 50.62 188 THR A O 1
ATOM 1467 N N . GLY A 1 189 ? 34.187 5.423 -14.181 1.00 59.25 189 GLY A N 1
ATOM 1468 C CA . GLY A 1 189 ? 35.326 5.564 -15.099 1.00 59.25 189 GLY A CA 1
ATOM 1469 C C . GLY A 1 189 ? 36.242 4.338 -15.093 1.00 59.25 189 GLY A C 1
ATOM 1470 O O . GLY A 1 189 ? 36.189 3.535 -14.164 1.00 59.25 189 GLY A O 1
ATOM 1471 N N . SER A 1 190 ? 37.083 4.189 -16.121 1.00 59.59 190 SER A N 1
ATOM 1472 C CA . SER A 1 190 ? 38.071 3.101 -16.190 1.00 59.59 190 SER A CA 1
ATOM 1473 C C . SER A 1 190 ? 39.312 3.449 -15.367 1.00 59.59 190 SER A C 1
ATOM 1475 O O . SER A 1 190 ? 39.873 4.530 -15.537 1.00 59.59 190 SER A O 1
ATOM 1477 N N . GLN A 1 191 ? 39.775 2.537 -14.511 1.00 60.62 191 GLN A N 1
ATOM 1478 C CA . GLN A 1 191 ? 41.107 2.653 -13.918 1.00 60.62 191 GLN A CA 1
ATOM 1479 C C . GLN A 1 191 ? 42.137 2.089 -14.906 1.00 60.62 191 GLN A C 1
ATOM 1481 O O . GLN A 1 191 ? 41.978 0.947 -15.344 1.00 60.62 191 GLN A O 1
ATOM 1486 N N . PRO A 1 192 ? 43.193 2.840 -15.271 1.00 57.72 192 PRO A N 1
ATOM 1487 C CA . PRO A 1 192 ? 44.320 2.240 -15.967 1.00 57.72 192 PRO A CA 1
ATOM 1488 C C . PRO A 1 192 ? 44.934 1.180 -15.047 1.00 57.72 192 PRO A C 1
ATOM 1490 O O . PRO A 1 192 ? 45.113 1.423 -13.854 1.00 57.72 192 PRO A O 1
ATOM 1493 N N . ASN A 1 193 ? 45.184 -0.009 -15.587 1.00 53.06 193 ASN A N 1
ATOM 1494 C CA . ASN A 1 193 ? 45.836 -1.103 -14.879 1.00 53.06 193 ASN A CA 1
ATOM 1495 C C . ASN A 1 193 ? 47.298 -1.157 -15.332 1.00 53.06 193 ASN A C 1
ATOM 1497 O O . ASN A 1 193 ? 47.574 -1.508 -16.480 1.00 53.06 193 ASN A O 1
ATOM 1501 N N . CYS A 1 194 ? 48.230 -0.788 -14.457 1.00 56.88 194 CYS A N 1
ATOM 1502 C CA . CYS A 1 194 ? 49.654 -0.987 -14.698 1.00 56.88 194 CYS A CA 1
ATOM 1503 C C . CYS A 1 194 ? 50.058 -2.399 -14.255 1.00 56.88 194 CYS A C 1
ATOM 1505 O O . CYS A 1 194 ? 49.820 -2.789 -13.113 1.00 56.88 194 CYS A O 1
ATOM 1507 N N . ASN A 1 195 ? 50.723 -3.158 -15.134 1.00 46.09 195 ASN A N 1
ATOM 1508 C CA . ASN A 1 195 ? 51.326 -4.448 -14.784 1.00 46.09 195 ASN A CA 1
ATOM 1509 C C . ASN A 1 195 ? 52.595 -4.227 -13.934 1.00 46.09 195 ASN A C 1
ATOM 1511 O O . ASN A 1 195 ? 53.713 -4.380 -14.420 1.00 46.09 195 ASN A O 1
ATOM 1515 N N . GLY A 1 196 ? 52.402 -3.850 -12.668 1.00 58.03 196 GLY A N 1
ATOM 1516 C CA . GLY A 1 196 ? 53.447 -3.692 -11.653 1.00 58.03 196 GLY A CA 1
ATOM 1517 C C . GLY A 1 196 ? 53.648 -2.251 -11.163 1.00 58.03 196 GLY A C 1
ATOM 1518 O O . GLY A 1 196 ? 53.590 -1.301 -11.940 1.00 58.03 196 GLY A O 1
ATOM 1519 N N . GLY A 1 197 ? 53.928 -2.113 -9.860 1.00 61.53 197 GLY A N 1
ATOM 1520 C CA . GLY A 1 197 ? 54.200 -0.839 -9.178 1.00 61.53 197 GLY A CA 1
ATOM 1521 C C . GLY A 1 197 ? 52.999 -0.237 -8.431 1.00 61.53 197 GLY A C 1
ATOM 1522 O O . GLY A 1 197 ? 51.860 -0.669 -8.592 1.00 61.53 197 GLY A O 1
ATOM 1523 N N . THR A 1 198 ? 53.263 0.765 -7.586 1.00 61.09 198 THR A N 1
ATOM 1524 C CA . THR A 1 198 ? 52.222 1.534 -6.884 1.00 61.09 198 THR A CA 1
ATOM 1525 C C . THR A 1 198 ? 51.670 2.606 -7.815 1.00 61.09 198 THR A C 1
ATOM 1527 O O . THR A 1 198 ? 52.395 3.520 -8.201 1.00 61.09 198 THR A O 1
ATOM 1530 N N . GLN A 1 199 ? 50.386 2.520 -8.154 1.00 61.72 199 GLN A N 1
ATOM 1531 C CA . GLN A 1 199 ? 49.707 3.543 -8.944 1.00 61.72 199 GLN A CA 1
ATOM 1532 C C . GLN A 1 199 ? 49.044 4.563 -8.020 1.00 61.72 199 GLN A C 1
ATOM 1534 O O . GLN A 1 199 ? 48.284 4.193 -7.131 1.00 61.72 199 GLN A O 1
ATOM 1539 N N . ILE A 1 200 ? 49.311 5.848 -8.236 1.00 61.53 200 ILE A N 1
ATOM 1540 C CA . ILE A 1 200 ? 48.717 6.938 -7.461 1.00 61.53 200 ILE A CA 1
ATOM 1541 C C . ILE A 1 200 ? 47.941 7.812 -8.435 1.00 61.53 200 ILE A C 1
ATOM 1543 O O . ILE A 1 200 ? 48.532 8.467 -9.287 1.00 61.53 200 ILE A O 1
ATOM 1547 N N . ASN A 1 201 ? 46.613 7.782 -8.327 1.00 56.59 201 ASN A N 1
ATOM 1548 C CA . ASN A 1 201 ? 45.714 8.559 -9.174 1.00 56.59 201 ASN A CA 1
ATOM 1549 C C . ASN A 1 201 ? 45.048 9.653 -8.328 1.00 56.59 201 ASN A C 1
ATOM 1551 O O . ASN A 1 201 ? 44.459 9.343 -7.294 1.00 56.59 201 ASN A O 1
ATOM 1555 N N . GLY A 1 202 ? 45.125 10.910 -8.773 1.00 59.78 202 GLY A N 1
ATOM 1556 C CA . GLY A 1 202 ? 44.560 12.078 -8.082 1.00 59.78 202 GLY A CA 1
ATOM 1557 C C . GLY A 1 202 ? 45.499 13.290 -8.096 1.00 59.78 202 GLY A C 1
ATOM 1558 O O . GLY A 1 202 ? 46.641 13.194 -8.548 1.00 59.78 202 GLY A O 1
ATOM 1559 N N . ASP A 1 203 ? 45.023 14.438 -7.607 1.00 53.69 203 ASP A N 1
ATOM 1560 C CA . ASP A 1 203 ? 45.854 15.639 -7.474 1.00 53.69 203 ASP A CA 1
ATOM 1561 C C . ASP A 1 203 ? 46.856 15.453 -6.322 1.00 53.69 203 ASP A C 1
ATOM 1563 O O . ASP A 1 203 ? 46.476 15.160 -5.189 1.00 53.69 203 ASP A O 1
ATOM 1567 N N . SER A 1 204 ? 48.149 15.545 -6.633 1.00 61.81 204 SER A N 1
ATOM 1568 C CA . SER A 1 204 ? 49.249 15.095 -5.761 1.00 61.81 204 SER A CA 1
ATOM 1569 C C . SER A 1 204 ? 50.058 16.259 -5.179 1.00 61.81 204 SER A C 1
ATOM 1571 O O . SER A 1 204 ? 51.231 16.102 -4.831 1.00 61.81 204 SER A O 1
ATOM 1573 N N . HIS A 1 205 ? 49.462 17.451 -5.101 1.00 42.97 205 HIS A N 1
ATOM 1574 C CA . HIS A 1 205 ? 50.135 18.642 -4.588 1.00 42.97 205 HIS A CA 1
ATOM 1575 C C . HIS A 1 205 ? 50.602 18.437 -3.136 1.00 42.97 205 HIS A C 1
ATOM 1577 O O . HIS A 1 205 ? 49.797 18.303 -2.218 1.00 42.97 205 HIS A O 1
ATOM 1583 N N . GLY A 1 206 ? 51.925 18.426 -2.935 1.00 51.03 206 GLY A N 1
ATOM 1584 C CA . GLY A 1 206 ? 52.563 18.275 -1.621 1.00 51.03 206 GLY A CA 1
ATOM 1585 C C . GLY A 1 206 ? 52.838 16.833 -1.178 1.00 51.03 206 GLY A C 1
ATOM 1586 O O . GLY A 1 206 ? 53.246 16.628 -0.036 1.00 51.03 206 GLY A O 1
ATOM 1587 N N . ALA A 1 207 ? 52.638 15.834 -2.042 1.00 56.69 207 ALA A N 1
ATOM 1588 C CA . ALA A 1 207 ? 52.953 14.449 -1.706 1.00 56.69 207 ALA A CA 1
ATOM 1589 C C . ALA A 1 207 ? 54.465 14.159 -1.800 1.00 56.69 207 ALA A C 1
ATOM 1591 O O . ALA A 1 207 ? 55.111 14.466 -2.802 1.00 56.69 207 ALA A O 1
ATOM 1592 N N . SER A 1 208 ? 55.008 13.509 -0.767 1.00 51.72 208 SER A N 1
ATOM 1593 C CA . SER A 1 208 ? 56.391 13.022 -0.717 1.00 51.72 208 SER A CA 1
ATOM 1594 C C . SER A 1 208 ? 56.391 11.498 -0.675 1.00 51.72 208 SER A C 1
ATOM 1596 O O . SER A 1 208 ? 55.815 10.901 0.235 1.00 51.72 208 SER A O 1
ATOM 1598 N N . TYR A 1 209 ? 57.040 10.860 -1.649 1.00 63.31 209 TYR A N 1
ATOM 1599 C CA . TYR A 1 209 ? 57.108 9.402 -1.747 1.00 63.31 209 TYR A CA 1
ATOM 1600 C C . TYR A 1 209 ? 58.490 8.902 -1.343 1.00 63.31 209 TYR A C 1
ATOM 1602 O O . TYR A 1 209 ? 59.500 9.276 -1.939 1.00 63.31 209 TYR A O 1
ATOM 1610 N N . HIS A 1 210 ? 58.529 8.026 -0.343 1.00 52.56 210 HIS A N 1
ATOM 1611 C CA . HIS A 1 210 ? 59.744 7.343 0.081 1.00 52.56 210 HIS A CA 1
ATOM 1612 C C . HIS A 1 210 ? 59.656 5.880 -0.338 1.00 52.56 210 HIS A C 1
ATOM 1614 O O . HIS A 1 210 ? 58.845 5.120 0.190 1.00 52.56 210 HIS A O 1
ATOM 1620 N N . PHE A 1 211 ? 60.487 5.489 -1.299 1.00 58.50 211 PHE A N 1
ATOM 1621 C CA . PHE A 1 211 ? 60.635 4.094 -1.693 1.00 58.50 211 PHE A CA 1
ATOM 1622 C C . PHE A 1 211 ? 61.772 3.473 -0.884 1.00 58.50 211 PHE A C 1
ATOM 1624 O O . PHE A 1 211 ? 62.849 4.061 -0.772 1.00 58.50 211 PHE A O 1
ATOM 1631 N N . ALA A 1 212 ? 61.551 2.284 -0.326 1.00 51.88 212 ALA A N 1
ATOM 1632 C CA . ALA A 1 212 ? 62.646 1.497 0.219 1.00 51.88 212 ALA A CA 1
ATOM 1633 C C . ALA A 1 212 ? 63.522 1.027 -0.952 1.00 51.88 212 ALA A C 1
ATOM 1635 O O . ALA A 1 212 ? 63.050 0.302 -1.826 1.00 51.88 212 ALA A O 1
ATOM 1636 N N . SER A 1 213 ? 64.784 1.453 -0.999 1.00 49.69 213 SER A N 1
ATOM 1637 C CA . SER A 1 213 ? 65.752 0.871 -1.926 1.00 49.69 213 SER A CA 1
ATOM 1638 C C . SER A 1 213 ? 66.020 -0.568 -1.497 1.00 49.69 213 SER A C 1
ATOM 1640 O O . SER A 1 213 ? 66.469 -0.794 -0.369 1.00 49.69 213 SER A O 1
ATOM 1642 N N . GLU A 1 214 ? 65.770 -1.539 -2.375 1.00 51.84 214 GLU A N 1
ATOM 1643 C CA . GLU A 1 214 ? 66.252 -2.896 -2.133 1.00 51.84 214 GLU A CA 1
ATOM 1644 C C . GLU A 1 214 ? 67.785 -2.874 -2.004 1.00 51.84 214 GLU A C 1
ATOM 1646 O O . GLU A 1 214 ? 68.457 -2.161 -2.760 1.00 51.84 214 GLU A O 1
ATOM 1651 N N . PRO A 1 215 ? 68.373 -3.638 -1.066 1.00 44.44 215 PRO A N 1
ATOM 1652 C CA . PRO A 1 215 ? 69.815 -3.805 -1.028 1.00 44.44 215 PRO A CA 1
ATOM 1653 C C . PRO A 1 215 ? 70.256 -4.470 -2.333 1.00 44.44 215 PRO A C 1
ATOM 1655 O O . PRO A 1 215 ? 69.807 -5.564 -2.679 1.00 44.44 215 PRO A O 1
ATOM 1658 N N . SER A 1 216 ? 71.134 -3.786 -3.063 1.00 46.94 216 SER A N 1
ATOM 1659 C CA . SER A 1 216 ? 71.663 -4.215 -4.350 1.00 46.94 216 SER A CA 1
ATOM 1660 C C . SER A 1 216 ? 72.317 -5.595 -4.248 1.00 46.94 216 SER A C 1
ATOM 1662 O O . SER A 1 216 ? 73.466 -5.748 -3.835 1.00 46.94 216 SER A O 1
ATOM 1664 N N . LYS A 1 217 ? 71.607 -6.636 -4.690 1.00 41.59 217 LYS A N 1
ATOM 1665 C CA . LYS A 1 217 ? 72.257 -7.881 -5.098 1.00 41.59 217 LYS A CA 1
ATOM 1666 C C . LYS A 1 217 ? 72.760 -7.681 -6.517 1.00 41.59 217 LYS A C 1
ATOM 1668 O O . LYS A 1 217 ? 71.994 -7.707 -7.476 1.00 41.59 217 LYS A O 1
ATOM 1673 N N . GLY A 1 218 ? 74.061 -7.429 -6.629 1.00 48.50 218 GLY A N 1
ATOM 1674 C CA . GLY A 1 218 ? 74.752 -7.414 -7.906 1.00 48.50 218 GLY A CA 1
ATOM 1675 C C . GLY A 1 218 ? 74.511 -8.718 -8.662 1.00 48.50 218 GLY A C 1
ATOM 1676 O O . GLY A 1 218 ? 74.816 -9.795 -8.162 1.00 48.50 218 GLY A O 1
ATOM 1677 N N . ASN A 1 219 ? 73.953 -8.610 -9.863 1.00 38.28 219 ASN A N 1
ATOM 1678 C CA . ASN A 1 219 ? 74.505 -9.253 -11.046 1.00 38.28 219 ASN A CA 1
ATOM 1679 C C . ASN A 1 219 ? 73.863 -8.666 -12.304 1.00 38.28 219 ASN A C 1
ATOM 1681 O O . ASN A 1 219 ? 72.651 -8.676 -12.494 1.00 38.28 219 ASN A O 1
ATOM 1685 N N . SER A 1 220 ? 74.738 -8.133 -13.151 1.00 49.03 220 SER A N 1
ATOM 1686 C CA . SER A 1 220 ? 74.465 -7.647 -14.497 1.00 49.03 220 SER A CA 1
ATOM 1687 C C . SER A 1 220 ? 73.864 -8.765 -15.349 1.00 49.03 220 SER A C 1
ATOM 1689 O O . SER A 1 220 ? 74.549 -9.755 -15.595 1.00 49.03 220 SER A O 1
ATOM 1691 N N . LEU A 1 221 ? 72.661 -8.560 -15.883 1.00 40.56 221 LEU A N 1
ATOM 1692 C CA . LEU A 1 221 ? 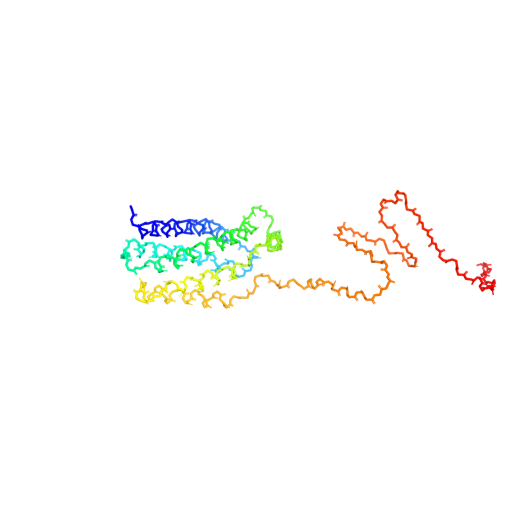72.136 -9.296 -17.036 1.00 40.56 221 LEU A CA 1
ATOM 1693 C C . LEU A 1 221 ? 71.282 -8.342 -17.888 1.00 40.56 221 LEU A C 1
ATOM 1695 O O . LEU A 1 221 ? 70.058 -8.365 -17.854 1.00 40.56 221 LEU A O 1
ATOM 1699 N N . TRP A 1 222 ? 71.950 -7.482 -18.659 1.00 36.81 222 TRP A N 1
ATOM 1700 C CA . TRP A 1 222 ? 71.342 -6.882 -19.849 1.00 36.81 222 TRP A CA 1
ATOM 1701 C C . TRP A 1 222 ? 71.394 -7.908 -20.992 1.00 36.81 222 TRP A C 1
ATOM 1703 O O . TRP A 1 222 ? 72.483 -8.423 -21.272 1.00 36.81 222 TRP A O 1
ATOM 1713 N N . PRO A 1 223 ? 70.287 -8.201 -21.696 1.00 42.34 223 PRO A N 1
ATOM 1714 C CA . PRO A 1 223 ? 70.362 -8.922 -22.955 1.00 42.34 223 PRO A CA 1
ATOM 1715 C C . PRO A 1 223 ? 70.908 -7.979 -24.037 1.00 42.34 223 PRO A C 1
ATOM 1717 O O . PRO A 1 223 ? 70.407 -6.875 -24.242 1.00 42.34 223 PRO A O 1
ATOM 1720 N N . LYS A 1 224 ? 71.971 -8.411 -24.724 1.00 44.00 224 LYS A N 1
ATOM 1721 C CA . LYS A 1 224 ? 72.468 -7.749 -25.934 1.00 44.00 224 LYS A CA 1
ATOM 1722 C C . LYS A 1 224 ? 71.475 -7.995 -27.071 1.00 44.00 224 LYS A C 1
ATOM 1724 O O . LYS A 1 224 ? 71.172 -9.147 -27.372 1.00 44.00 224 LYS A O 1
ATOM 1729 N N . ASN A 1 225 ? 71.018 -6.912 -27.693 1.00 41.09 225 ASN A N 1
ATOM 1730 C CA . ASN A 1 225 ? 70.199 -6.927 -28.904 1.00 41.09 225 ASN A CA 1
ATOM 1731 C C . ASN A 1 225 ? 70.865 -7.731 -30.038 1.00 41.09 225 ASN A C 1
ATOM 1733 O O . ASN A 1 225 ? 72.079 -7.635 -30.244 1.00 41.09 225 ASN A O 1
ATOM 1737 N N . LYS A 1 226 ? 70.039 -8.447 -30.804 1.00 41.25 226 LYS A N 1
ATOM 1738 C CA . LYS A 1 226 ? 70.244 -8.745 -32.224 1.00 41.25 226 LYS A CA 1
ATOM 1739 C C . LYS A 1 226 ? 68.994 -8.325 -32.975 1.00 41.25 226 LYS A C 1
ATOM 1741 O O . LYS A 1 226 ? 67.901 -8.576 -32.424 1.00 41.25 226 LYS A O 1
#

Radius of gyration: 29.1 Å; chains: 1; bounding box: 95×34×58 Å

InterPro domains:
  IPR031352 NACHT-NTPase and P-loop NTPases, N-terminal domain [PF17107] (28-134)

Sequence (226 aa):
MSDNSMTKLYTEMSLNNTRNAFNVNAGLASKLEGTSGLPPAFYVVARRVPEVSRLFDCLTERVESAGQEDEKKLVEIQQVANYCRRQAEDLEKALVAVVTIGDATLRLERYREAVEGGAQRPEQVMSSVLSRLGDVIREPFVSREHVNKVQEMLNEVKKLPPSLKPDSREGVRLYNSGSGTQLYHGGTGSQPNCNGGTQINGDSHGASYHFASEPSKGNSLWPKNK

Secondary structure (DSSP, 8-state):
--HHHHHHHHHHHHHHHHHHHHHHHHHHHGGGTT--S--HHHHHHHHHHHHHHHHHHHHHHHHHT--GGGHHHHHHHHHHHHHHHHHHHHHHHHHHHHHSSS-HHHHHHHHHHHHHTTPPPHHHHHHHHHHHHHHHS-TTTS-HHHHHHHHHHHHHHHTSPPSS-------------SS-------SSSPPP--SSS----S--TT----PPPPP------PPPP-

Organism: NCBI:txid111463

Foldseek 3Di:
DPPLVVLLVLLLVLLVLLLVLLVLLLVLLVLCVVQPDAAPLSVLLNVCSVVLSVLSV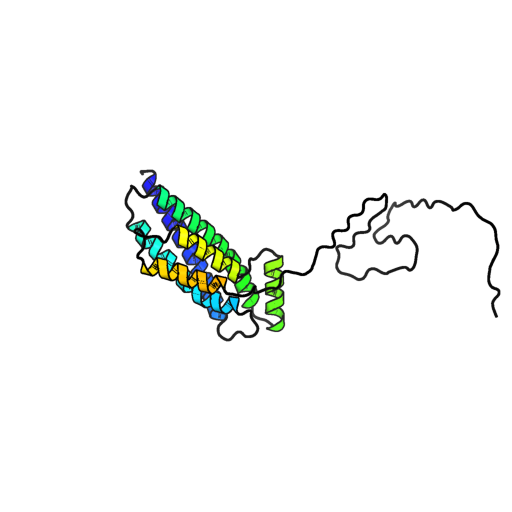QVNVLSVVDDSVCSVLSVLSSVLSNVLSVLSVLSNLLSCLQSPDDDSVRSVVSNVVSVVVPRDFSLVSQLVSLVSSLVNCDPPSHDPVSNVVSVVSNVVSVPGDGRDDDPPPPVPPPPDPDPDDDDDDPDPDDDDDDPDDDDDDDDQVPDDDDDDDDDDPDDDDDDDDD

pLDDT: mean 80.82, std 18.68, range [36.81, 98.06]